Protein AF-A0A372M038-F1 (afdb_monomer_lite)

pLDDT: mean 80.47, std 18.18, range [28.12, 96.19]

Foldseek 3Di:
DPPQLPDAPPLSLLVLLLVVLVVLQDPDDDPLSVVLNVLSVLLNLLSVQLSVFPQKWKWWFFDDDDDDRQRDDSRDSVNSRSLVVQLVVQDPDPPPDDDDGDGDTDIDGSVVSLVSNLSSSLVSLQSSCPPPNHVAAEDEAAALLSHQQVCQQVSQQSVCSSPPPGRYHYHYHYDPVSHDAWDDDVVTTGADPPPRHDDDDPDFFCVCLVVQLVLLQVVQQVVCVVVPDHLVLAEDPLLSSLLCVLLRGNVNVSSVQLSVQLLVQQVVVVVVDPDPDRRHRYNVSSVVSSVVVVVVVVVVVDVVCPPPDPDD

Radius of gyration: 27.08 Å; chains: 1; bounding box: 67×42×75 Å

Secondary structure (DSSP, 8-state):
--TTTTPPTTHHHHHHHHHHHHHT---S-SHHHHHHHHHHHHHHHHHHHHHHS-SEEEEEE---SSS---EEBSB-HHHHHHHHHHHHHH-------------EEEEEEHHHHHHHHHHHHHHHHHHHHTGGG---EEEEE--GGGS-TTTHHHHHHHHHHHHTTTTEEEEE---GGG---EE-SSS-EE--TTTT--------BGGGHHHHHHHHHHHHHHHHHTTT--HHHHB-HHHHHHHHHHTTBS-HHHHHHHHHHHHHHHHHHHHHS---S---B-HHHHHHHHHHHHHHHHHHHHHHTTTS-S--

Organism: NCBI:txid2293568

Sequence (312 aa):
METHKSRSYPDVLIEIIIDILQAIQPGGWKRPQRILRREVKEILTVLTALRDAGAEVTQSTESDQTRSSDLKVQLKGSVANQYAKLSATAGGSRSKRSKTSQTSTQTRRKEDFLRDLAPAIAQALEKAARFEGRRSLLVVLDDFYFIAKDRQPLVLDHLHGITKRSNVWLKIGSVQSRTHSFADGDPPLGMQPPHDLQYLSLDVGLADFGTAKAFLEEVANGVLASVGFKISDVLTPAARERAVLIAGGAVARDYFDLLSAAADAGWESAQRGQNGDSFMIGAEDVQAAAGLRLQRKQRDLRSDAGRDAPAL

Structure (mmCIF, N/CA/C/O backbone):
data_AF-A0A372M038-F1
#
_entry.id   AF-A0A372M038-F1
#
loop_
_atom_site.group_PDB
_atom_site.id
_atom_site.type_symbol
_atom_site.label_atom_id
_atom_site.label_alt_id
_atom_site.label_comp_id
_atom_site.label_asym_id
_atom_site.label_entity_id
_atom_site.label_seq_id
_atom_site.pdbx_PDB_ins_code
_atom_site.Cartn_x
_atom_site.Cartn_y
_atom_site.Cartn_z
_atom_site.occupancy
_atom_site.B_iso_or_equiv
_atom_site.auth_seq_id
_atom_site.auth_comp_id
_atom_site.auth_asym_id
_atom_site.auth_atom_id
_atom_site.pdbx_PDB_model_num
ATOM 1 N N . MET A 1 1 ? 3.524 -13.395 -3.696 1.00 38.25 1 MET A N 1
ATOM 2 C CA . MET A 1 1 ? 2.294 -14.147 -3.376 1.00 38.25 1 MET A CA 1
ATOM 3 C C . MET A 1 1 ? 1.392 -13.149 -2.670 1.00 38.25 1 MET A C 1
ATOM 5 O O . MET A 1 1 ? 1.757 -12.725 -1.584 1.00 38.25 1 MET A O 1
ATOM 9 N N . GLU A 1 2 ? 0.366 -12.616 -3.339 1.00 52.00 2 GLU A N 1
ATOM 10 C CA . GLU A 1 2 ? -0.413 -11.485 -2.806 1.00 52.00 2 GLU A CA 1
ATOM 11 C C . GLU A 1 2 ? -1.240 -11.930 -1.594 1.00 52.00 2 GLU A C 1
ATOM 13 O O . GLU A 1 2 ? -2.167 -12.729 -1.719 1.00 52.00 2 GLU A O 1
ATOM 18 N N . THR A 1 3 ? -0.875 -11.425 -0.417 1.00 53.94 3 THR A N 1
ATOM 19 C CA . THR A 1 3 ? -1.298 -11.935 0.897 1.00 53.94 3 THR A CA 1
ATOM 20 C C . THR A 1 3 ? -2.814 -11.874 1.132 1.00 53.94 3 THR A C 1
ATOM 22 O O . THR A 1 3 ? -3.336 -12.663 1.909 1.00 53.94 3 THR A O 1
ATOM 25 N N . HIS A 1 4 ? -3.541 -11.004 0.420 1.00 58.19 4 HIS A N 1
ATOM 26 C CA . HIS A 1 4 ? -4.942 -10.678 0.726 1.00 58.19 4 HIS A CA 1
ATOM 27 C C . HIS A 1 4 ? -5.975 -11.119 -0.327 1.00 58.19 4 HIS A C 1
ATOM 29 O O . HIS A 1 4 ? -7.172 -10.909 -0.134 1.00 58.19 4 HIS A O 1
ATOM 35 N N . LYS A 1 5 ? -5.558 -11.741 -1.441 1.00 58.38 5 LYS A N 1
ATOM 36 C CA . LYS A 1 5 ? -6.442 -12.022 -2.595 1.00 58.38 5 LYS A CA 1
ATOM 37 C C . LYS A 1 5 ? -7.622 -12.962 -2.316 1.00 58.38 5 LYS A C 1
ATOM 39 O O . LYS A 1 5 ? -8.597 -12.931 -3.059 1.00 58.38 5 LYS A O 1
ATOM 44 N N . SER A 1 6 ? -7.543 -13.816 -1.297 1.00 62.84 6 SER A N 1
ATOM 45 C CA . SER A 1 6 ? -8.531 -14.880 -1.055 1.00 62.84 6 SER A CA 1
ATOM 46 C C . SER A 1 6 ? -9.481 -14.611 0.114 1.00 62.84 6 SER A C 1
ATOM 48 O O . SER A 1 6 ? -10.285 -15.479 0.451 1.00 62.84 6 SER A O 1
ATOM 50 N N . ARG A 1 7 ? -9.373 -13.458 0.784 1.00 75.94 7 ARG A N 1
ATOM 51 C CA . ARG A 1 7 ? -10.143 -13.165 2.000 1.00 75.94 7 ARG A CA 1
ATOM 52 C C . ARG A 1 7 ? -11.345 -12.283 1.691 1.00 75.94 7 ARG A C 1
ATOM 54 O O . ARG A 1 7 ? -11.221 -11.242 1.052 1.00 75.94 7 ARG A O 1
ATOM 61 N N . SER A 1 8 ? -12.510 -12.676 2.195 1.00 84.62 8 SER A N 1
ATOM 62 C CA . SER A 1 8 ? -13.703 -11.835 2.169 1.00 84.62 8 SER A CA 1
ATOM 63 C C . SER A 1 8 ? -13.637 -10.755 3.249 1.00 84.62 8 SER A C 1
ATOM 65 O O . SER A 1 8 ? -12.959 -10.891 4.268 1.00 84.62 8 SER A O 1
ATOM 67 N N . TYR A 1 9 ? -14.387 -9.675 3.052 1.00 85.75 9 TYR A N 1
ATOM 68 C CA . TYR A 1 9 ? -14.675 -8.732 4.129 1.00 85.75 9 TYR A CA 1
ATOM 69 C C . TYR A 1 9 ? -15.482 -9.431 5.247 1.00 85.75 9 TYR A C 1
ATOM 71 O O . TYR A 1 9 ? -16.351 -10.240 4.913 1.00 85.75 9 TYR A O 1
ATOM 79 N N . PRO A 1 10 ? -15.232 -9.144 6.542 1.00 90.44 10 PRO A N 1
ATOM 80 C CA . PRO A 1 10 ? -14.275 -8.170 7.087 1.00 90.44 10 PRO A CA 1
ATOM 81 C C . PRO A 1 10 ? -12.858 -8.712 7.341 1.00 90.44 10 PRO A C 1
ATOM 83 O O . PRO A 1 10 ? -11.994 -7.951 7.767 1.00 90.44 10 PRO A O 1
ATOM 86 N N . ASP A 1 11 ? -12.575 -9.985 7.061 1.00 90.88 11 ASP A N 1
ATOM 87 C CA . ASP A 1 11 ? -11.274 -10.600 7.371 1.00 90.88 11 ASP A CA 1
ATOM 88 C C . ASP A 1 11 ? -10.106 -9.943 6.625 1.00 90.88 11 ASP A C 1
ATOM 90 O O . ASP A 1 11 ? -9.033 -9.781 7.201 1.00 90.88 11 ASP A O 1
ATOM 94 N N . VAL A 1 12 ? -10.325 -9.480 5.389 1.00 91.88 12 VAL A N 1
ATOM 95 C CA . VAL A 1 12 ? -9.314 -8.711 4.640 1.00 91.88 12 VAL A CA 1
ATOM 96 C C . VAL A 1 12 ? -8.903 -7.422 5.364 1.00 91.88 12 VAL A C 1
ATOM 98 O O . VAL A 1 12 ? -7.724 -7.089 5.421 1.00 91.88 12 VAL A O 1
ATOM 101 N N . LEU A 1 13 ? -9.856 -6.720 5.987 1.00 94.50 13 LEU A N 1
ATOM 102 C CA . LEU A 1 13 ? -9.578 -5.520 6.779 1.00 94.50 13 LEU A CA 1
ATOM 103 C C . LEU A 1 13 ? -8.803 -5.881 8.051 1.00 94.50 13 LEU A C 1
ATOM 105 O O . LEU A 1 13 ? -7.870 -5.173 8.423 1.00 94.50 13 LEU A O 1
ATOM 109 N N . ILE A 1 14 ? -9.163 -6.992 8.701 1.00 94.19 14 ILE A N 1
ATOM 110 C CA . ILE A 1 14 ? -8.458 -7.476 9.893 1.00 94.19 14 ILE A CA 1
ATOM 111 C C . ILE A 1 14 ? -6.996 -7.786 9.561 1.00 94.19 14 ILE A C 1
ATOM 113 O O . ILE A 1 14 ? -6.112 -7.380 10.312 1.00 94.19 14 ILE A O 1
ATOM 117 N N . GLU A 1 15 ? -6.731 -8.464 8.443 1.00 93.44 15 GLU A N 1
ATOM 118 C CA . GLU A 1 15 ? -5.367 -8.758 7.994 1.00 93.44 15 GLU A CA 1
ATOM 119 C C . GLU A 1 15 ? -4.572 -7.487 7.686 1.00 93.44 15 GLU A C 1
ATOM 121 O O . GLU A 1 15 ? -3.469 -7.338 8.202 1.00 93.44 15 GLU A O 1
ATOM 126 N N . ILE A 1 16 ? -5.155 -6.528 6.958 1.00 94.81 16 ILE A N 1
ATOM 127 C CA . ILE A 1 16 ? -4.507 -5.235 6.687 1.00 94.81 16 ILE A CA 1
ATOM 128 C C . ILE A 1 16 ? -4.112 -4.535 7.997 1.00 94.81 16 ILE A C 1
ATOM 130 O O . ILE A 1 16 ? -2.989 -4.053 8.138 1.00 94.81 16 ILE A O 1
ATOM 134 N N . ILE A 1 17 ? -5.010 -4.491 8.988 1.00 96.06 17 ILE A N 1
ATOM 135 C CA . ILE A 1 17 ? -4.717 -3.865 10.286 1.00 96.06 17 ILE A CA 1
ATOM 136 C C . ILE A 1 17 ? -3.629 -4.645 11.034 1.00 96.06 17 ILE A C 1
ATOM 138 O O . ILE A 1 17 ? -2.752 -4.031 11.643 1.00 96.06 17 ILE A O 1
ATOM 142 N N . ILE A 1 18 ? -3.667 -5.981 11.002 1.00 95.44 18 ILE A N 1
ATOM 143 C CA . ILE A 1 18 ? -2.625 -6.828 11.595 1.00 95.44 18 ILE A CA 1
ATOM 144 C C . ILE A 1 18 ? -1.261 -6.493 10.985 1.00 95.44 18 ILE A C 1
ATOM 146 O O . ILE A 1 18 ? -0.315 -6.272 11.742 1.00 95.44 18 ILE A O 1
ATOM 150 N N . ASP A 1 19 ? -1.167 -6.392 9.662 1.00 95.12 19 ASP A N 1
ATOM 151 C CA . ASP A 1 19 ? 0.087 -6.128 8.955 1.00 95.12 19 ASP A CA 1
ATOM 152 C C . ASP A 1 19 ? 0.635 -4.733 9.281 1.00 95.12 19 ASP A C 1
ATOM 154 O O . ASP A 1 19 ? 1.816 -4.586 9.612 1.00 95.12 19 ASP A O 1
ATOM 158 N N . ILE A 1 20 ? -0.233 -3.714 9.321 1.00 95.19 20 ILE A N 1
ATOM 159 C CA . ILE A 1 20 ? 0.140 -2.362 9.768 1.00 95.19 20 ILE A CA 1
ATOM 160 C C . ILE A 1 20 ? 0.682 -2.406 11.205 1.00 95.19 20 ILE A C 1
ATOM 162 O O . ILE A 1 20 ? 1.743 -1.852 11.499 1.00 95.19 20 ILE A O 1
ATOM 166 N N . LEU A 1 21 ? -0.024 -3.078 12.119 1.00 95.12 21 LEU A N 1
ATOM 167 C CA . LEU A 1 21 ? 0.366 -3.173 13.526 1.00 95.12 21 LEU A CA 1
ATOM 168 C C . LEU A 1 21 ? 1.669 -3.962 13.729 1.00 95.12 21 LEU A C 1
ATOM 170 O O . LEU A 1 21 ? 2.444 -3.647 14.634 1.00 95.12 21 LEU A O 1
ATOM 174 N N . GLN A 1 22 ? 1.933 -4.977 12.908 1.00 94.38 22 GLN A N 1
ATOM 175 C CA . GLN A 1 22 ? 3.199 -5.706 12.922 1.00 94.38 22 GLN A CA 1
ATOM 176 C C . GLN A 1 22 ? 4.353 -4.827 12.427 1.00 94.38 22 GLN A C 1
ATOM 178 O O . GLN A 1 22 ? 5.399 -4.789 13.079 1.00 94.38 22 GLN A O 1
ATOM 183 N N . ALA A 1 23 ? 4.147 -4.063 11.350 1.00 91.75 23 ALA A N 1
ATOM 184 C CA . ALA A 1 23 ? 5.161 -3.182 10.770 1.00 91.75 23 ALA A CA 1
ATOM 185 C C . ALA A 1 23 ? 5.602 -2.045 11.713 1.00 91.75 23 ALA A C 1
ATOM 187 O O . ALA A 1 23 ? 6.747 -1.596 11.655 1.00 91.75 23 ALA A O 1
ATOM 188 N N . ILE A 1 24 ? 4.725 -1.589 12.614 1.00 90.25 24 ILE A N 1
ATOM 189 C CA . ILE A 1 24 ? 5.042 -0.520 13.579 1.00 90.25 24 ILE A CA 1
ATOM 190 C C . ILE A 1 24 ? 5.646 -1.023 14.900 1.00 90.25 24 ILE A C 1
ATOM 192 O O . ILE A 1 24 ? 5.915 -0.208 15.789 1.00 90.25 24 ILE A O 1
ATOM 196 N N . GLN A 1 25 ? 5.837 -2.336 15.088 1.00 85.00 25 GLN A N 1
ATOM 197 C CA . GLN A 1 25 ? 6.392 -2.843 16.344 1.00 85.00 25 GLN A CA 1
ATOM 198 C C . GLN A 1 25 ? 7.817 -2.313 16.570 1.00 85.00 25 GLN A C 1
ATOM 200 O O . GLN A 1 25 ? 8.701 -2.526 15.740 1.00 85.00 25 GLN A O 1
ATOM 205 N N . PRO A 1 26 ? 8.096 -1.660 17.714 1.00 82.06 26 PRO A N 1
ATOM 206 C CA . PRO A 1 26 ? 9.427 -1.136 17.972 1.00 82.06 26 PRO A CA 1
ATOM 207 C C . PRO A 1 26 ? 10.411 -2.272 18.291 1.00 82.06 26 PRO A C 1
ATOM 209 O O . PRO A 1 26 ? 10.130 -3.134 19.127 1.00 82.06 26 PRO A O 1
ATOM 212 N N . GLY A 1 27 ? 11.599 -2.237 17.679 1.00 76.25 27 GLY A N 1
ATOM 213 C CA . GLY A 1 27 ? 12.661 -3.227 17.913 1.00 76.25 27 GLY A CA 1
ATOM 214 C C . GLY A 1 27 ? 13.408 -3.077 19.250 1.00 76.25 27 GLY A C 1
ATOM 215 O O . GLY A 1 27 ? 14.053 -4.017 19.708 1.00 76.25 27 GLY A O 1
ATOM 216 N N . GLY A 1 28 ? 13.326 -1.913 19.904 1.00 77.44 28 GLY A N 1
ATOM 217 C CA . GLY A 1 28 ? 14.087 -1.628 21.124 1.00 77.44 28 GLY A CA 1
ATOM 218 C C . GLY A 1 28 ? 13.381 -1.974 22.448 1.00 77.44 28 GLY A C 1
ATOM 219 O O . GLY A 1 28 ? 12.220 -2.378 22.498 1.00 77.44 28 GLY A O 1
ATOM 220 N N . TRP A 1 29 ? 14.113 -1.794 23.554 1.00 76.81 29 TRP A N 1
ATOM 221 C CA . TRP A 1 29 ? 13.716 -2.207 24.910 1.00 76.81 29 TRP A CA 1
ATOM 222 C C . TRP A 1 29 ? 13.471 -1.049 25.894 1.00 76.81 29 TRP A C 1
ATOM 224 O O . TRP A 1 29 ? 13.195 -1.280 27.076 1.00 76.81 29 TRP A O 1
ATOM 234 N N . LYS A 1 30 ? 13.538 0.207 25.437 1.00 85.06 30 LYS A N 1
ATOM 235 C CA . LYS A 1 30 ? 13.254 1.382 26.275 1.00 85.06 30 LYS A CA 1
ATOM 236 C C . LYS A 1 30 ? 11.798 1.352 26.754 1.00 85.06 30 LYS A C 1
ATOM 238 O O . LYS A 1 30 ? 10.918 0.811 26.087 1.00 85.06 30 LYS A O 1
ATOM 243 N N . ARG A 1 31 ? 11.513 1.973 27.907 1.00 84.50 31 ARG A N 1
ATOM 244 C CA . ARG A 1 31 ? 10.154 2.031 28.489 1.00 84.50 31 ARG A CA 1
ATOM 245 C C . ARG A 1 31 ? 9.045 2.386 27.476 1.00 84.50 31 ARG A C 1
ATOM 247 O O . ARG A 1 31 ? 8.091 1.613 27.413 1.00 84.50 31 ARG A O 1
ATOM 254 N N . PRO A 1 32 ? 9.147 3.453 26.656 1.00 84.31 32 PRO A N 1
ATOM 255 C CA . PRO A 1 32 ? 8.097 3.770 25.683 1.00 84.31 32 PRO A CA 1
ATOM 256 C C . PRO A 1 32 ? 7.927 2.688 24.601 1.00 84.31 32 PRO A C 1
ATOM 258 O O . PRO A 1 32 ? 6.798 2.374 24.236 1.00 84.31 32 PRO A O 1
ATOM 261 N N . GLN A 1 33 ? 9.015 2.036 24.169 1.00 87.12 33 GLN A N 1
ATOM 262 C CA . GLN A 1 33 ? 8.974 0.915 23.213 1.00 87.12 33 GLN A CA 1
ATOM 263 C C . GLN A 1 33 ? 8.249 -0.287 23.806 1.00 87.12 33 GLN A C 1
ATOM 265 O O . GLN A 1 33 ? 7.404 -0.891 23.155 1.00 87.12 33 GLN A O 1
ATOM 270 N N . ARG A 1 34 ? 8.538 -0.617 25.070 1.00 88.56 34 ARG A N 1
ATOM 271 C CA . ARG A 1 34 ? 7.886 -1.729 25.772 1.00 88.56 34 ARG A CA 1
ATOM 272 C C . ARG A 1 34 ? 6.389 -1.500 25.952 1.00 88.56 34 ARG A C 1
ATOM 274 O O . ARG A 1 34 ? 5.630 -2.458 25.836 1.00 88.56 34 ARG A O 1
ATOM 281 N N . ILE A 1 35 ? 5.975 -0.263 26.235 1.00 89.19 35 ILE A N 1
ATOM 282 C CA . ILE A 1 35 ? 4.558 0.099 26.377 1.00 89.19 35 ILE A CA 1
ATOM 283 C C . ILE A 1 35 ? 3.843 -0.067 25.036 1.00 89.19 35 ILE A C 1
ATOM 285 O O . ILE A 1 35 ? 2.891 -0.839 24.965 1.00 89.19 35 ILE A O 1
ATOM 289 N N . LEU A 1 36 ? 4.352 0.562 23.970 1.00 90.56 36 LEU A N 1
ATOM 290 C CA . LEU A 1 36 ? 3.766 0.447 22.632 1.00 90.56 36 LEU A CA 1
ATOM 291 C C . LEU A 1 36 ? 3.723 -1.012 22.161 1.00 90.56 36 LEU A C 1
ATOM 293 O O . LEU A 1 36 ? 2.686 -1.493 21.722 1.00 90.56 36 LEU A O 1
ATOM 297 N N . ARG A 1 37 ? 4.821 -1.759 22.329 1.00 91.62 37 ARG A N 1
ATOM 298 C CA . ARG A 1 37 ? 4.890 -3.180 21.962 1.00 91.62 37 ARG A CA 1
ATOM 299 C C . ARG A 1 37 ? 3.862 -4.022 22.711 1.00 91.62 37 ARG A C 1
ATOM 301 O O . ARG A 1 37 ? 3.288 -4.937 22.128 1.00 91.62 37 ARG A O 1
ATOM 308 N N . ARG A 1 38 ? 3.630 -3.739 23.996 1.00 91.38 38 ARG A N 1
ATOM 309 C CA . ARG A 1 38 ? 2.604 -4.427 24.784 1.00 91.38 38 ARG A CA 1
ATOM 310 C C . ARG A 1 38 ? 1.205 -4.111 24.260 1.00 91.38 38 ARG A C 1
ATOM 312 O O . ARG A 1 38 ? 0.440 -5.044 24.061 1.00 91.38 38 ARG A O 1
ATOM 319 N N . GLU A 1 39 ? 0.889 -2.839 24.038 1.00 91.38 39 GLU A N 1
ATOM 320 C CA . GLU A 1 39 ? -0.419 -2.410 23.522 1.00 91.38 39 GLU A CA 1
ATOM 321 C C . GLU A 1 39 ? -0.704 -3.024 22.148 1.00 91.38 39 GLU A C 1
ATOM 323 O O . GLU A 1 39 ? -1.732 -3.670 21.962 1.00 91.38 39 GLU A O 1
ATOM 328 N N . VAL A 1 40 ? 0.256 -2.932 21.225 1.00 93.94 40 VAL A N 1
ATOM 329 C CA . VAL A 1 40 ? 0.169 -3.556 19.899 1.00 93.94 40 VAL A CA 1
ATOM 330 C C . VAL A 1 40 ? -0.032 -5.067 20.015 1.00 93.94 40 VAL A C 1
ATOM 332 O O . VAL A 1 40 ? -0.878 -5.626 19.325 1.00 93.94 40 VAL A O 1
ATOM 335 N N . LYS A 1 41 ? 0.686 -5.749 20.916 1.00 93.69 41 LYS A N 1
ATOM 336 C CA . LYS A 1 41 ? 0.525 -7.196 21.122 1.00 93.69 41 LYS A CA 1
ATOM 337 C C . LYS A 1 41 ? -0.852 -7.562 21.687 1.00 93.69 41 LYS A C 1
ATOM 339 O O . LYS A 1 41 ? -1.404 -8.586 21.288 1.00 93.69 41 LYS A O 1
ATOM 344 N N . GLU A 1 42 ? -1.401 -6.757 22.598 1.00 92.31 42 GLU A N 1
ATOM 345 C CA . GLU A 1 42 ? -2.763 -6.939 23.120 1.00 92.31 42 GLU A CA 1
ATOM 346 C C . GLU A 1 42 ? -3.789 -6.819 21.977 1.00 92.31 42 GLU A C 1
ATOM 348 O O . GLU A 1 42 ? -4.621 -7.711 21.816 1.00 92.31 42 GLU A O 1
ATOM 353 N N . ILE A 1 43 ? -3.665 -5.803 21.114 1.00 94.12 43 ILE A N 1
ATOM 354 C CA . ILE A 1 43 ? -4.550 -5.617 19.951 1.00 94.12 43 ILE A CA 1
ATOM 355 C C . ILE A 1 43 ? -4.400 -6.768 18.944 1.00 94.12 43 ILE A C 1
ATOM 357 O O . ILE A 1 43 ? -5.396 -7.360 18.534 1.00 94.12 43 ILE A O 1
ATOM 361 N N . LEU A 1 44 ? -3.168 -7.143 18.584 1.00 94.44 44 LEU A N 1
ATOM 362 C CA . LEU A 1 44 ? -2.896 -8.238 17.646 1.00 94.44 44 LEU A CA 1
ATOM 363 C C . LEU A 1 44 ? -3.470 -9.572 18.124 1.00 94.44 44 LEU A C 1
ATOM 365 O O . LEU A 1 44 ? -3.975 -10.344 17.312 1.00 94.44 44 LEU A O 1
ATOM 369 N N . THR A 1 45 ? -3.416 -9.842 19.430 1.00 92.38 45 THR A N 1
ATOM 370 C CA . THR A 1 45 ? -3.986 -11.067 20.010 1.00 92.38 45 THR A CA 1
ATOM 371 C C . THR A 1 45 ? -5.495 -11.127 19.774 1.00 92.38 45 THR A C 1
ATOM 373 O O . THR A 1 45 ? -6.015 -12.166 19.370 1.00 92.38 45 THR A O 1
ATOM 376 N N . VAL A 1 46 ? -6.187 -10.002 19.969 1.00 90.69 46 VAL A N 1
ATOM 377 C CA . VAL A 1 46 ? -7.631 -9.893 19.734 1.00 90.69 46 VAL A CA 1
ATOM 378 C C . VAL A 1 46 ? -7.966 -9.984 18.246 1.00 90.69 46 VAL A C 1
ATOM 380 O O . VAL A 1 46 ? -8.834 -10.769 17.879 1.00 90.69 46 VAL A O 1
ATOM 383 N N . LEU A 1 47 ? -7.262 -9.247 17.383 1.00 92.25 47 LEU A N 1
ATOM 384 C CA . LEU A 1 47 ? -7.509 -9.257 15.937 1.00 92.25 47 LEU A CA 1
ATOM 385 C C . LEU A 1 47 ? -7.252 -10.630 15.309 1.00 92.25 47 LEU A C 1
ATOM 387 O O . LEU A 1 47 ? -8.045 -11.083 14.492 1.00 92.25 47 LEU A O 1
ATOM 391 N N . THR A 1 48 ? -6.190 -11.325 15.723 1.00 91.00 48 THR A N 1
ATOM 392 C CA . THR A 1 48 ? -5.889 -12.684 15.237 1.00 91.00 48 THR A CA 1
ATOM 393 C C . THR A 1 48 ? -7.010 -13.648 15.612 1.00 91.00 48 THR A C 1
ATOM 395 O O . THR A 1 48 ? -7.484 -14.412 14.779 1.00 91.00 48 THR A O 1
ATOM 398 N N . ALA A 1 49 ? -7.491 -13.572 16.853 1.00 88.19 49 ALA A N 1
ATOM 399 C CA . ALA A 1 49 ? -8.594 -14.406 17.298 1.00 88.19 49 ALA A CA 1
ATOM 400 C C . ALA A 1 49 ? -9.924 -14.045 16.609 1.00 88.19 49 ALA A C 1
ATOM 402 O O . ALA A 1 49 ? -10.716 -14.938 16.332 1.00 88.19 49 ALA A O 1
ATOM 403 N N . LEU A 1 50 ? -10.159 -12.763 16.303 1.00 87.94 50 LEU A N 1
ATOM 404 C CA . LEU A 1 50 ? -11.331 -12.309 15.548 1.00 87.94 50 LEU A CA 1
ATOM 405 C C . LEU A 1 50 ? -11.290 -12.785 14.089 1.00 87.94 50 LEU A C 1
ATOM 407 O O . LEU A 1 50 ? -12.312 -13.207 13.555 1.00 87.94 50 LEU A O 1
ATOM 411 N N . ARG A 1 51 ? -10.113 -12.753 13.453 1.00 87.50 51 ARG A N 1
ATOM 412 C CA . ARG A 1 51 ? -9.890 -13.301 12.108 1.00 87.50 51 ARG A CA 1
ATOM 413 C C . ARG A 1 51 ? -10.210 -14.794 12.069 1.00 87.50 51 ARG A C 1
ATOM 415 O O . ARG A 1 51 ? -10.925 -15.233 11.178 1.00 87.50 51 ARG A O 1
ATOM 422 N N . ASP A 1 52 ? -9.710 -15.547 13.048 1.00 85.25 52 ASP A N 1
ATOM 423 C CA . ASP A 1 52 ? -9.849 -17.008 13.102 1.00 85.25 52 ASP A CA 1
ATOM 424 C C . ASP A 1 52 ? -11.238 -17.467 13.599 1.00 85.25 52 ASP A C 1
ATOM 426 O O . ASP A 1 52 ? -11.572 -18.648 13.503 1.00 85.25 52 ASP A O 1
ATOM 430 N N . ALA A 1 53 ? -12.058 -16.551 14.126 1.00 81.50 53 ALA A N 1
ATOM 431 C CA . ALA A 1 53 ? -13.443 -16.821 14.500 1.00 81.50 53 ALA A CA 1
ATOM 432 C C . ALA A 1 53 ? -14.358 -16.946 13.266 1.00 81.50 53 ALA A C 1
ATOM 434 O O . ALA A 1 53 ? -14.050 -16.443 12.182 1.00 81.50 53 ALA A O 1
ATOM 435 N N . GLY A 1 54 ? -15.516 -17.594 13.433 1.00 71.94 54 GLY A N 1
ATOM 436 C CA . GLY A 1 54 ? -16.535 -17.681 12.382 1.00 71.94 54 GLY A CA 1
ATOM 437 C C . GLY A 1 54 ? -17.139 -16.314 12.027 1.00 71.94 54 GLY A C 1
ATOM 438 O O . GLY A 1 54 ? -16.874 -15.315 12.691 1.00 71.94 54 GLY A O 1
ATOM 439 N N . ALA A 1 55 ? -17.967 -16.259 10.977 1.00 62.84 55 ALA A N 1
ATOM 440 C CA . ALA A 1 55 ? -18.589 -15.014 10.496 1.00 62.84 55 ALA A CA 1
ATOM 441 C C . ALA A 1 55 ? -19.417 -14.281 11.572 1.00 62.84 55 ALA A C 1
ATOM 443 O O . ALA A 1 55 ? -19.494 -13.053 11.576 1.00 62.84 55 ALA A O 1
ATOM 444 N N . GLU A 1 56 ? -19.989 -15.036 12.509 1.00 63.81 56 GLU A N 1
ATOM 445 C CA . GLU A 1 56 ? -20.718 -14.518 13.658 1.00 63.81 56 GLU A CA 1
ATOM 446 C C . GLU A 1 56 ? -20.006 -14.901 14.953 1.00 63.81 56 GLU A C 1
ATOM 448 O O . GLU A 1 56 ? -19.684 -16.071 15.189 1.00 63.81 56 GLU A O 1
ATOM 453 N N . VAL A 1 57 ? -19.788 -13.901 15.809 1.00 61.91 57 VAL A N 1
ATOM 454 C CA . VAL A 1 57 ? -19.144 -14.069 17.109 1.00 61.91 57 VAL A CA 1
ATOM 455 C C . VAL A 1 57 ? -20.196 -13.798 18.168 1.00 61.91 57 VAL A C 1
ATOM 457 O O . VAL A 1 57 ? -20.639 -12.666 18.371 1.00 61.91 57 VAL A O 1
ATOM 460 N N . THR A 1 58 ? -20.646 -14.844 18.849 1.00 58.81 58 THR A N 1
ATOM 461 C CA . THR A 1 58 ? -21.545 -14.651 19.984 1.00 58.81 58 THR A CA 1
ATOM 462 C C . THR A 1 58 ? -20.779 -14.017 21.142 1.00 58.81 58 THR A C 1
ATOM 464 O O . THR A 1 58 ? -19.586 -14.250 21.321 1.00 58.81 58 THR A O 1
ATOM 467 N N . GLN A 1 59 ? -21.472 -13.217 21.940 1.00 56.31 59 GLN A N 1
ATOM 468 C CA . GLN A 1 59 ? -20.991 -12.617 23.172 1.00 56.31 59 GLN A CA 1
ATOM 469 C C . GLN A 1 59 ? -22.049 -12.886 24.247 1.00 56.31 59 GLN A C 1
ATOM 471 O O . GLN A 1 59 ? -23.155 -12.350 24.184 1.00 56.31 59 GLN A O 1
ATOM 476 N N . SER A 1 60 ? -21.731 -13.715 25.239 1.00 49.81 60 SER A N 1
ATOM 477 C CA . SER A 1 60 ? -22.524 -13.807 26.468 1.00 49.81 60 SER A CA 1
ATOM 478 C C . SER A 1 60 ? -21.965 -12.819 27.488 1.00 49.81 60 SER A C 1
ATOM 480 O O . SER A 1 60 ? -20.755 -12.759 27.719 1.00 49.81 60 SER A O 1
ATOM 482 N N . THR A 1 61 ? -22.839 -11.977 28.041 1.00 50.81 61 THR A N 1
ATOM 483 C CA . THR A 1 61 ? -22.487 -11.080 29.146 1.00 50.81 61 THR A CA 1
ATOM 484 C C . THR A 1 61 ? -23.169 -11.592 30.404 1.00 50.81 61 THR A C 1
ATOM 486 O O . THR A 1 61 ? -24.376 -11.430 30.564 1.00 50.81 61 THR A O 1
ATOM 489 N N . GLU A 1 62 ? -22.391 -12.199 31.294 1.00 40.09 62 GLU A N 1
ATOM 490 C CA . GLU A 1 62 ? -22.820 -12.555 32.645 1.00 40.09 62 GLU A CA 1
ATOM 491 C C . GLU A 1 62 ? -22.148 -11.580 33.624 1.00 40.09 62 GLU A C 1
ATOM 493 O O . GLU A 1 62 ? -20.939 -11.344 33.566 1.00 40.09 62 GLU A O 1
ATOM 498 N N . SER A 1 63 ? -22.942 -10.905 34.457 1.00 36.84 63 SER A N 1
ATOM 499 C CA . SER A 1 63 ? -22.455 -9.865 35.370 1.00 36.84 63 SER A CA 1
ATOM 500 C C . SER A 1 63 ? -22.711 -10.277 36.812 1.00 36.84 63 SER A C 1
ATOM 502 O O . SER A 1 63 ? -23.657 -9.779 37.425 1.00 36.84 63 SER A O 1
ATOM 504 N N . ASP A 1 64 ? -21.832 -11.105 37.375 1.00 32.28 64 ASP A N 1
ATOM 505 C CA . ASP A 1 64 ? -21.879 -11.435 38.798 1.00 32.28 64 ASP A CA 1
ATOM 506 C C . ASP A 1 64 ? -21.026 -10.508 39.670 1.00 32.28 64 ASP A C 1
ATOM 508 O O . ASP A 1 64 ? -19.968 -9.994 39.288 1.00 32.28 64 ASP A O 1
ATOM 512 N N . GLN A 1 65 ? -21.548 -10.245 40.872 1.00 36.47 65 GLN A N 1
ATOM 513 C CA . GLN A 1 65 ? -21.016 -9.315 41.867 1.00 36.47 65 GLN A CA 1
ATOM 514 C C . GLN A 1 65 ? -19.757 -9.855 42.559 1.00 36.47 65 GLN A C 1
ATOM 516 O O . GLN A 1 65 ? -19.688 -9.902 43.778 1.00 36.47 65 GLN A O 1
ATOM 521 N N . THR A 1 66 ? -18.735 -10.280 41.825 1.00 32.97 66 THR A N 1
ATOM 522 C CA . THR A 1 66 ? -17.379 -10.479 42.360 1.00 32.97 66 THR A CA 1
ATOM 523 C C . THR A 1 66 ? -16.434 -10.720 41.189 1.00 32.97 66 THR A C 1
ATOM 525 O O . THR A 1 66 ? -16.538 -11.722 40.508 1.00 32.97 66 THR A O 1
ATOM 528 N N . ARG A 1 67 ? -15.540 -9.757 40.922 1.00 38.94 67 ARG A N 1
ATOM 529 C CA . ARG A 1 67 ? -14.336 -9.875 40.069 1.00 38.94 67 ARG A CA 1
ATOM 530 C C . ARG A 1 67 ? -14.294 -11.049 39.056 1.00 38.94 67 ARG A C 1
ATOM 532 O O . ARG A 1 67 ? -13.548 -11.990 39.272 1.00 38.94 67 ARG A O 1
ATOM 539 N N . SER A 1 68 ? -14.948 -10.894 37.907 1.00 30.06 68 SER A N 1
ATOM 540 C CA . SER A 1 68 ? -14.419 -11.212 36.562 1.00 30.06 68 SER A CA 1
ATOM 541 C C . SER A 1 68 ? -15.555 -11.095 35.551 1.00 30.06 68 SER A C 1
ATOM 543 O O . SER A 1 68 ? -16.536 -11.823 35.633 1.00 30.06 68 SER A O 1
ATOM 545 N N . SER A 1 69 ? -15.449 -10.172 34.597 1.00 34.31 69 SER A N 1
ATOM 546 C CA . SER A 1 69 ? -16.331 -10.168 33.431 1.00 34.31 69 SER A CA 1
ATOM 547 C C . SER A 1 69 ? -15.917 -11.318 32.515 1.00 34.31 69 SER A C 1
ATOM 549 O O . SER A 1 69 ? -15.071 -11.128 31.642 1.00 34.31 69 SER A O 1
ATOM 551 N N . ASP A 1 70 ? -16.470 -12.508 32.732 1.00 34.72 70 ASP A N 1
ATOM 552 C CA . ASP A 1 70 ? -16.268 -13.641 31.833 1.00 34.72 70 ASP A CA 1
ATOM 553 C C . ASP A 1 70 ? -17.102 -13.427 30.568 1.00 34.72 70 ASP A C 1
ATOM 555 O O . ASP A 1 70 ? -18.246 -13.848 30.428 1.00 34.72 70 ASP A O 1
ATOM 559 N N . LEU A 1 71 ? -16.485 -12.714 29.629 1.00 40.22 71 LEU A N 1
ATOM 560 C CA . LEU A 1 71 ? -16.966 -12.487 28.275 1.00 40.22 71 LEU A CA 1
ATOM 561 C C . LEU A 1 71 ? -16.762 -13.787 27.477 1.00 40.22 71 LEU A C 1
ATOM 563 O O . LEU A 1 71 ? -15.841 -13.913 26.680 1.00 40.22 71 LEU A O 1
ATOM 567 N N . LYS A 1 72 ? -17.556 -14.826 27.736 1.00 41.22 72 LYS A N 1
ATOM 568 C CA . LYS A 1 72 ? -17.528 -16.038 26.907 1.00 41.22 72 LYS A CA 1
ATOM 569 C C . LYS A 1 72 ? -18.364 -15.786 25.661 1.00 41.22 72 LYS A C 1
ATOM 571 O O . LYS A 1 72 ? -19.526 -15.438 25.773 1.00 41.22 72 LYS A O 1
ATOM 576 N N . VAL A 1 73 ? -17.783 -15.927 24.478 1.00 41.84 73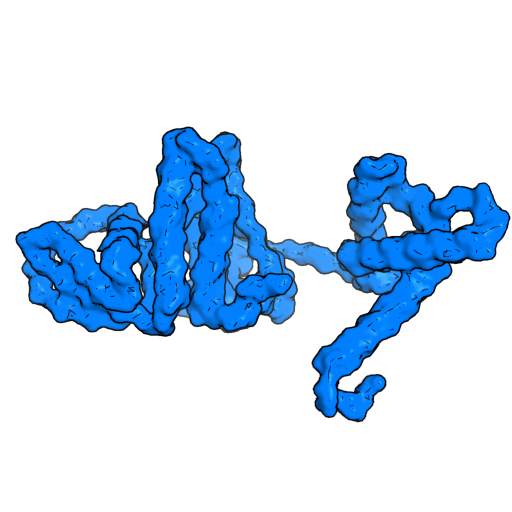 VAL A N 1
ATOM 577 C CA . VAL A 1 73 ? -18.195 -16.883 23.433 1.00 41.84 73 VAL A CA 1
ATOM 578 C C . VAL A 1 73 ? -17.236 -16.717 22.229 1.00 41.84 73 VAL A C 1
ATOM 580 O O . VAL A 1 73 ? -16.763 -15.623 21.934 1.00 41.84 73 VAL A O 1
ATOM 583 N N . GLN A 1 74 ? -16.870 -17.863 21.631 1.00 50.59 74 GLN A N 1
ATOM 584 C CA . GLN A 1 74 ? -15.873 -18.154 20.577 1.00 50.59 74 GLN A CA 1
ATOM 585 C C . GLN A 1 74 ? -14.427 -17.675 20.804 1.00 50.59 74 GLN A C 1
ATOM 587 O O . GLN A 1 74 ? -13.488 -18.393 20.465 1.00 50.59 74 GLN A O 1
ATOM 592 N N . LEU A 1 75 ? -14.211 -16.527 21.439 1.00 57.84 75 LEU A N 1
ATOM 593 C CA . LEU A 1 75 ? -12.894 -16.058 21.851 1.00 57.84 75 LEU A CA 1
ATOM 594 C C . LEU A 1 75 ? -12.507 -16.730 23.180 1.00 57.84 75 LEU A C 1
ATOM 596 O O . LEU A 1 75 ? -13.276 -16.728 24.142 1.00 57.84 75 LEU A O 1
ATOM 600 N N . LYS A 1 76 ? -11.304 -17.321 23.252 1.00 65.12 76 LYS A N 1
ATOM 601 C CA . LYS A 1 76 ? -10.761 -17.901 24.499 1.00 65.12 76 LYS A CA 1
ATOM 602 C C . LYS A 1 76 ? -10.810 -16.850 25.620 1.00 65.12 76 LYS A C 1
ATOM 604 O O . LYS A 1 76 ? -10.518 -15.685 25.368 1.00 65.12 76 LYS A O 1
ATOM 609 N N . GLY A 1 77 ? -11.111 -17.249 26.861 1.00 69.12 77 GLY A N 1
ATOM 610 C CA . GLY A 1 77 ? -11.386 -16.312 27.970 1.00 69.12 77 GLY A CA 1
ATOM 611 C C . GLY A 1 77 ? -10.312 -15.238 28.226 1.00 69.12 77 GLY A C 1
ATOM 612 O O . GLY A 1 77 ? -10.629 -14.127 28.644 1.00 69.12 77 GLY A O 1
ATOM 613 N N . SER A 1 78 ? -9.040 -15.505 27.909 1.00 74.75 78 SER A N 1
ATOM 614 C CA . SER A 1 78 ? -7.973 -14.493 27.967 1.00 74.75 78 SER A CA 1
ATOM 615 C C . SER A 1 78 ? -8.110 -13.399 26.900 1.00 74.75 78 SER A C 1
ATOM 617 O O . SER A 1 78 ? -7.897 -12.225 27.198 1.00 74.75 78 SER A O 1
ATOM 619 N N . VAL A 1 79 ? -8.493 -13.767 25.677 1.00 78.81 79 VAL A N 1
ATOM 620 C CA . VAL A 1 79 ? -8.703 -12.850 24.548 1.00 78.81 79 VAL A CA 1
ATOM 621 C C . VAL A 1 79 ? -9.915 -11.964 24.799 1.00 78.81 79 VAL A C 1
ATOM 623 O O . VAL A 1 79 ? -9.876 -10.761 24.561 1.00 78.81 79 VAL A O 1
ATOM 626 N N . ALA A 1 80 ? -10.978 -12.544 25.342 1.00 77.69 80 ALA A N 1
ATOM 627 C CA . ALA A 1 80 ? -12.198 -11.817 25.631 1.00 77.69 80 ALA A CA 1
ATOM 628 C C . ALA A 1 80 ? -12.005 -10.749 26.728 1.00 77.69 80 ALA A C 1
ATOM 630 O O . ALA A 1 80 ? -12.462 -9.614 26.590 1.00 77.69 80 ALA A O 1
ATOM 631 N N . ASN A 1 81 ? -11.222 -11.071 27.765 1.00 77.38 81 ASN A N 1
ATOM 632 C CA . ASN A 1 81 ? -10.787 -10.101 28.774 1.00 77.38 81 ASN A CA 1
ATOM 633 C C . ASN A 1 81 ? -9.923 -8.974 28.179 1.00 77.38 81 ASN A C 1
ATOM 635 O O . ASN A 1 81 ? -10.067 -7.811 28.561 1.00 77.38 81 ASN A O 1
ATOM 639 N N . GLN A 1 82 ? -9.032 -9.294 27.233 1.00 80.56 82 GLN A N 1
ATOM 640 C CA . GLN A 1 82 ? -8.234 -8.284 26.530 1.00 80.56 82 GLN A CA 1
ATOM 641 C C . GLN A 1 82 ? -9.105 -7.366 25.670 1.00 80.56 82 GLN A C 1
ATOM 643 O O . GLN A 1 82 ? -8.943 -6.150 25.740 1.00 80.56 82 GLN A O 1
ATOM 648 N N . TYR A 1 83 ? -10.059 -7.924 24.923 1.00 82.81 83 TYR A N 1
ATOM 649 C CA . TYR A 1 83 ? -11.021 -7.146 24.147 1.00 82.81 83 TYR A CA 1
ATOM 650 C C . TYR A 1 83 ? -11.803 -6.172 25.034 1.00 82.81 83 TYR A C 1
ATOM 652 O O . TYR A 1 83 ? -11.820 -4.977 24.753 1.00 82.81 83 TYR A O 1
ATOM 660 N N . ALA A 1 84 ? -12.384 -6.658 26.137 1.00 81.81 84 ALA A N 1
ATOM 661 C CA . ALA A 1 84 ? -13.145 -5.830 27.073 1.00 81.81 84 ALA A CA 1
ATOM 662 C C . ALA A 1 84 ? -12.304 -4.683 27.655 1.00 81.81 84 ALA A C 1
ATOM 664 O O . ALA A 1 84 ? -12.785 -3.562 27.804 1.00 81.81 84 ALA A O 1
ATOM 665 N N . LYS A 1 85 ? -11.028 -4.944 27.960 1.00 83.31 85 LYS A N 1
ATOM 666 C CA . LYS A 1 85 ? -10.092 -3.915 28.423 1.00 83.31 85 LYS A CA 1
ATOM 667 C C . LYS A 1 85 ? -9.854 -2.850 27.348 1.00 83.31 85 LYS A C 1
ATOM 669 O O . LYS A 1 85 ? -9.932 -1.667 27.666 1.00 83.31 85 LYS A O 1
ATOM 674 N N . LEU A 1 86 ? -9.566 -3.264 26.111 1.00 83.62 86 LEU A N 1
ATOM 675 C CA . LEU A 1 86 ? -9.264 -2.362 24.994 1.00 83.62 86 LEU A CA 1
ATOM 676 C C . LEU A 1 86 ? -10.474 -1.493 24.615 1.00 83.62 86 LEU A C 1
ATOM 678 O O . LEU A 1 86 ? -10.328 -0.278 24.466 1.00 83.62 86 LEU A O 1
ATOM 682 N N . SER A 1 87 ? -11.668 -2.087 24.537 1.00 80.19 87 SER A N 1
ATOM 683 C CA . SER A 1 87 ? -12.909 -1.368 24.220 1.00 80.19 87 SER A CA 1
ATOM 684 C C . SER A 1 87 ? -13.358 -0.435 25.353 1.00 80.19 87 SER A C 1
ATOM 686 O O . SER A 1 87 ? -13.838 0.668 25.094 1.00 80.19 87 SER A O 1
ATOM 688 N N . ALA A 1 88 ? -13.124 -0.798 26.621 1.00 74.25 88 ALA A N 1
ATOM 689 C CA . ALA A 1 88 ? -13.437 0.064 27.764 1.00 74.25 88 ALA A CA 1
ATOM 690 C C . ALA A 1 88 ? -12.501 1.278 27.894 1.00 74.25 88 ALA A C 1
ATOM 692 O O . ALA A 1 88 ? -12.938 2.344 28.322 1.00 74.25 88 ALA A O 1
ATOM 693 N N . THR A 1 89 ? -11.220 1.153 27.527 1.00 60.59 89 THR A N 1
ATOM 694 C CA . THR A 1 89 ? -10.276 2.289 27.550 1.00 60.59 89 THR A CA 1
ATOM 695 C C . THR A 1 89 ? -10.552 3.339 26.472 1.00 60.59 89 THR A C 1
ATOM 697 O O . THR A 1 89 ? -10.101 4.475 26.602 1.00 60.59 89 THR A O 1
ATOM 700 N N . ALA A 1 90 ? -11.301 2.972 25.432 1.00 51.00 90 ALA A N 1
ATOM 701 C CA . ALA A 1 90 ? -11.631 3.811 24.286 1.00 51.00 90 ALA A CA 1
ATOM 702 C C . ALA A 1 90 ? -12.877 4.692 24.504 1.00 51.00 90 ALA A C 1
ATOM 704 O O . ALA A 1 90 ? -12.926 5.834 24.046 1.00 51.00 90 ALA A O 1
ATOM 705 N N . GLY A 1 91 ? -13.880 4.188 25.226 1.00 45.25 91 GLY A N 1
ATOM 706 C CA . GLY A 1 91 ? -15.091 4.932 25.558 1.00 45.25 91 GLY A CA 1
ATOM 707 C C . GLY A 1 91 ? -14.957 5.628 26.907 1.00 45.25 91 GLY A C 1
ATOM 708 O O . GLY A 1 91 ? -15.268 5.032 27.931 1.00 45.25 91 GLY A O 1
ATOM 709 N N . GLY A 1 92 ? -14.577 6.910 26.935 1.00 38.91 92 GLY A N 1
ATOM 710 C CA . GLY A 1 92 ? -14.523 7.757 28.146 1.00 38.91 92 GLY A CA 1
ATOM 711 C C . GLY A 1 92 ? -15.849 7.927 28.918 1.00 38.91 92 GLY A C 1
ATOM 712 O O . GLY A 1 92 ? -15.960 8.769 29.807 1.00 38.91 92 GLY A O 1
ATOM 713 N N . SER A 1 93 ? -16.866 7.123 28.615 1.00 36.31 93 SER A N 1
ATOM 714 C CA . SER A 1 93 ? -18.080 6.983 29.398 1.00 36.31 93 SER A CA 1
ATOM 715 C C . SER A 1 93 ? -17.768 6.231 30.700 1.00 36.31 93 SER A C 1
ATOM 717 O O . SER A 1 93 ? -17.845 5.003 30.787 1.00 36.31 93 SER A O 1
ATOM 719 N N . ARG A 1 94 ? -17.527 6.998 31.772 1.00 37.84 94 ARG A N 1
ATOM 720 C CA . ARG A 1 94 ? -17.972 6.619 33.124 1.00 37.84 94 ARG A CA 1
ATOM 721 C C . ARG A 1 94 ? -19.502 6.509 33.103 1.00 37.84 94 ARG A C 1
ATOM 723 O O . ARG A 1 94 ? -20.211 7.376 33.605 1.00 37.84 94 ARG A O 1
ATOM 730 N N . SER A 1 95 ? -20.020 5.443 32.507 1.00 35.81 95 SER A N 1
ATOM 731 C CA . SER A 1 95 ? -21.413 5.057 32.676 1.00 35.81 95 SER A CA 1
ATOM 732 C C . SER A 1 95 ? -21.589 4.704 34.152 1.00 35.81 95 SER A C 1
ATOM 734 O O . SER A 1 95 ? -20.994 3.747 34.657 1.00 35.81 95 SER A O 1
ATOM 736 N N . LYS A 1 96 ? -22.350 5.530 34.882 1.00 33.19 96 LYS A N 1
ATOM 737 C CA . LYS A 1 96 ? -22.898 5.163 36.191 1.00 33.19 96 LYS A CA 1
ATOM 738 C C . LYS A 1 96 ? -23.739 3.909 35.960 1.00 33.19 96 LYS A C 1
ATOM 740 O O . LYS A 1 96 ? -24.842 3.979 35.431 1.00 33.19 96 LYS A O 1
ATOM 745 N N . ARG A 1 97 ? -23.180 2.760 36.331 1.00 34.75 97 ARG A N 1
ATOM 746 C CA . ARG A 1 97 ? -23.806 1.445 36.202 1.00 34.75 97 ARG A CA 1
ATOM 747 C C . ARG A 1 97 ? -25.064 1.405 37.079 1.00 34.75 97 ARG A C 1
ATOM 749 O O . ARG A 1 97 ? -24.966 1.212 38.289 1.00 34.75 97 ARG A O 1
ATOM 756 N N . SER A 1 98 ? -26.236 1.607 36.479 1.00 28.12 98 SER A N 1
ATOM 757 C CA . SER A 1 98 ? -27.498 1.152 37.064 1.00 28.12 98 SER A CA 1
ATOM 758 C C . SER A 1 98 ? -27.498 -0.375 37.014 1.00 28.12 98 SER A C 1
ATOM 760 O O . SER A 1 98 ? -27.265 -0.969 35.960 1.00 28.12 98 SER A O 1
ATOM 762 N N . LYS A 1 99 ? -27.660 -1.014 38.176 1.00 31.89 99 LYS A N 1
ATOM 763 C CA . LYS A 1 99 ? -27.739 -2.471 38.305 1.00 31.89 99 LYS A CA 1
ATOM 764 C C . LYS A 1 99 ? -29.082 -2.936 37.743 1.00 31.89 99 LYS A C 1
ATOM 766 O O . LYS A 1 99 ? -30.110 -2.807 38.397 1.00 31.89 99 LYS A O 1
ATOM 771 N N . THR A 1 100 ? -29.071 -3.527 36.558 1.00 30.77 100 THR A N 1
ATOM 772 C CA . THR A 1 100 ? -30.135 -4.430 36.111 1.00 30.77 100 THR A CA 1
ATOM 773 C C . THR A 1 100 ? -29.456 -5.666 35.541 1.00 30.77 100 THR A C 1
ATOM 775 O O . THR A 1 100 ? -28.671 -5.575 34.601 1.00 30.77 100 THR A O 1
ATOM 778 N N . SER A 1 101 ? -29.679 -6.797 36.208 1.00 33.78 101 SER A N 1
ATOM 779 C CA . SER A 1 101 ? -29.153 -8.102 35.822 1.00 33.78 101 SER A CA 1
ATOM 780 C C . SER A 1 101 ? -30.045 -8.674 34.724 1.00 33.78 101 SER A C 1
ATOM 782 O O . SER A 1 101 ? -31.211 -8.972 34.975 1.00 33.78 101 SER A O 1
ATOM 784 N N . GLN A 1 102 ? -29.511 -8.784 33.511 1.00 37.47 102 GLN A N 1
ATOM 785 C CA . GLN A 1 102 ? -30.069 -9.610 32.446 1.00 37.47 102 GLN A CA 1
ATOM 786 C C . GLN A 1 102 ? -28.911 -10.324 31.751 1.00 37.47 102 GLN A C 1
ATOM 788 O O . GLN A 1 102 ? -28.063 -9.686 31.128 1.00 37.47 102 GLN A O 1
ATOM 793 N N . THR A 1 103 ? -28.879 -11.651 31.866 1.00 37.22 103 THR A N 1
ATOM 794 C CA . THR A 1 103 ? -28.000 -12.512 31.074 1.00 37.22 103 THR A CA 1
ATOM 795 C C . THR A 1 103 ? -28.510 -12.491 29.639 1.00 37.22 103 THR A C 1
ATOM 797 O O . THR A 1 103 ? -29.533 -13.095 29.322 1.00 37.2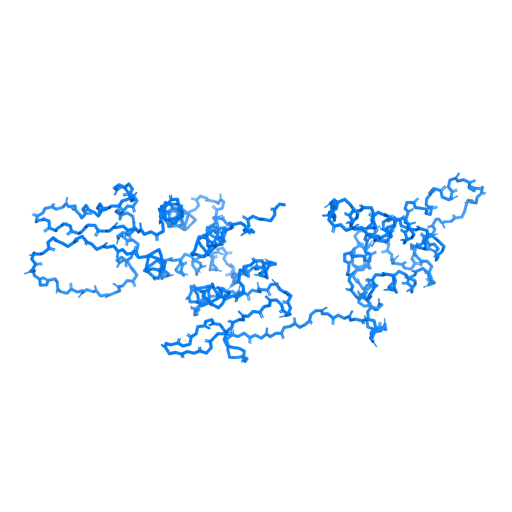2 103 THR A O 1
ATOM 800 N N . SER A 1 104 ? -27.830 -11.746 28.770 1.00 45.50 104 SER A N 1
ATOM 801 C CA . SER A 1 104 ? -28.152 -11.680 27.345 1.00 45.50 104 SER A CA 1
ATOM 802 C C . SER A 1 104 ? -26.994 -12.277 26.555 1.00 45.50 104 SER A C 1
ATOM 804 O O . SER A 1 104 ? -25.848 -11.830 26.660 1.00 45.50 104 SER A O 1
ATOM 806 N N . THR A 1 105 ? -27.297 -13.321 25.787 1.00 50.81 105 THR A N 1
ATOM 807 C CA . THR A 1 105 ? -26.400 -13.857 24.764 1.00 50.81 105 THR A CA 1
ATOM 808 C C . THR A 1 105 ? -26.709 -13.104 23.479 1.00 50.81 105 THR A C 1
ATOM 810 O O . THR A 1 105 ? -27.785 -13.282 22.913 1.00 50.81 105 THR A O 1
ATOM 813 N N . GLN A 1 106 ? -25.805 -12.226 23.050 1.00 58.25 106 GLN A N 1
ATOM 814 C CA . GLN A 1 106 ? -25.967 -11.457 21.818 1.00 58.25 106 GLN A CA 1
ATOM 815 C C . GLN A 1 106 ? -24.980 -11.952 20.770 1.00 58.25 106 GLN A C 1
ATOM 817 O O . GLN A 1 106 ? -23.774 -11.983 21.000 1.00 58.25 106 GLN A O 1
ATOM 822 N N . THR A 1 107 ? -25.486 -12.331 19.602 1.00 64.81 107 THR A N 1
ATOM 823 C CA . THR A 1 107 ? -24.653 -12.552 18.419 1.00 64.81 107 THR A CA 1
ATOM 824 C C . THR A 1 107 ? -24.236 -11.201 17.854 1.00 64.81 107 THR A C 1
ATOM 826 O O . THR A 1 107 ? -25.096 -10.390 17.516 1.00 64.81 107 THR A O 1
ATOM 829 N N . ARG A 1 108 ? -22.928 -10.939 17.772 1.00 76.06 108 ARG A N 1
ATOM 830 C CA . ARG A 1 108 ? -22.371 -9.717 17.180 1.00 76.06 108 ARG A CA 1
ATOM 831 C C . ARG A 1 108 ? -21.577 -10.059 15.928 1.00 76.06 108 ARG A C 1
ATOM 833 O O . ARG A 1 108 ? -21.002 -11.145 15.811 1.00 76.06 108 ARG A O 1
ATOM 840 N N . ARG A 1 109 ? -21.538 -9.122 14.984 1.00 82.62 109 ARG A N 1
ATOM 841 C CA . ARG A 1 109 ? -20.755 -9.292 13.759 1.00 82.62 109 ARG A CA 1
ATOM 842 C C . ARG A 1 109 ? -19.334 -8.783 13.971 1.00 82.62 109 ARG A C 1
ATOM 844 O O . ARG A 1 109 ? -19.108 -7.907 14.807 1.00 82.62 109 ARG A O 1
ATOM 851 N N . LYS A 1 110 ? -18.365 -9.308 13.217 1.00 87.00 110 LYS A N 1
ATOM 852 C CA . LYS A 1 110 ? -16.946 -8.918 13.337 1.00 87.00 110 LYS A CA 1
ATOM 853 C C . LYS A 1 110 ? -16.729 -7.410 13.136 1.00 87.00 110 LYS A C 1
ATOM 855 O O . LYS A 1 110 ? -15.856 -6.834 13.781 1.00 87.00 110 LYS A O 1
ATOM 860 N N . GLU A 1 111 ? -17.538 -6.756 12.305 1.00 86.69 111 GLU A N 1
ATOM 861 C CA . GLU A 1 111 ? -17.476 -5.309 12.068 1.00 86.69 111 GLU A CA 1
ATOM 862 C C . GLU A 1 111 ? -17.725 -4.501 13.346 1.00 86.69 111 GLU A C 1
ATOM 864 O O . GLU A 1 111 ? -17.097 -3.463 13.561 1.00 86.69 111 GLU A O 1
ATOM 869 N N . ASP A 1 112 ? -18.600 -4.993 14.226 1.00 86.00 112 ASP A N 1
ATOM 870 C CA . ASP A 1 112 ? -18.891 -4.332 15.494 1.00 86.00 112 ASP A CA 1
ATOM 871 C C . ASP A 1 112 ? -17.676 -4.369 16.426 1.00 86.00 112 ASP A C 1
ATOM 873 O O . ASP A 1 112 ? -17.350 -3.363 17.055 1.00 86.00 112 ASP A O 1
ATOM 877 N N . PHE A 1 113 ? -16.966 -5.502 16.464 1.00 87.31 113 PHE A N 1
ATOM 878 C CA . PHE A 1 113 ? -15.720 -5.633 17.223 1.00 87.31 113 PHE A CA 1
ATOM 879 C C . PHE A 1 113 ? -14.634 -4.709 16.676 1.00 87.31 113 PHE A C 1
ATOM 881 O O . PHE A 1 113 ? -13.916 -4.078 17.449 1.00 87.31 113 PHE A O 1
ATOM 888 N N . LEU A 1 114 ? -14.518 -4.601 15.349 1.00 90.56 114 LEU A N 1
ATOM 889 C CA . LEU A 1 114 ? -13.552 -3.698 14.727 1.00 90.56 114 LEU A CA 1
ATOM 890 C C . LEU A 1 114 ? -13.851 -2.244 15.075 1.00 90.56 114 LEU A C 1
ATOM 892 O O . LEU A 1 114 ? -12.942 -1.509 15.458 1.00 90.56 114 LEU A O 1
ATOM 896 N N . ARG A 1 115 ? -15.119 -1.833 15.011 1.00 90.19 115 ARG A N 1
ATOM 897 C CA . ARG A 1 115 ? -15.542 -0.483 15.400 1.00 90.19 115 ARG A CA 1
ATOM 898 C C . ARG A 1 115 ? -15.230 -0.184 16.868 1.00 90.19 115 ARG A C 1
ATOM 900 O O . ARG A 1 115 ? -14.717 0.892 17.162 1.00 90.19 115 ARG A O 1
ATOM 907 N N . ASP A 1 116 ? -15.465 -1.138 17.767 1.00 89.19 116 ASP A N 1
ATOM 908 C CA . ASP A 1 116 ? -15.148 -0.998 19.195 1.00 89.19 116 ASP A CA 1
ATOM 909 C C . ASP A 1 116 ? -13.620 -0.908 19.441 1.00 89.19 116 ASP A C 1
ATOM 911 O O . ASP A 1 116 ? -13.174 -0.229 20.369 1.00 89.19 116 ASP A O 1
ATOM 915 N N . LEU A 1 117 ? -12.802 -1.561 18.602 1.00 92.06 117 LEU A N 1
ATOM 916 C CA . LEU A 1 117 ? -11.333 -1.530 18.671 1.00 92.06 117 LEU A CA 1
ATOM 917 C C . LEU A 1 117 ? -10.699 -0.313 17.986 1.00 92.06 117 LEU A C 1
ATOM 919 O O . LEU A 1 117 ? -9.545 0.008 18.287 1.00 92.06 117 LEU A O 1
ATOM 923 N N . ALA A 1 118 ? -11.422 0.373 17.097 1.00 93.25 118 ALA A N 1
ATOM 924 C CA . ALA A 1 118 ? -10.900 1.471 16.287 1.00 93.25 118 ALA A CA 1
ATOM 925 C C . ALA A 1 118 ? -10.143 2.540 17.105 1.00 93.25 118 ALA A C 1
ATOM 927 O O . ALA A 1 118 ? -9.033 2.903 16.709 1.00 93.25 118 ALA A O 1
ATOM 928 N N . PRO A 1 119 ? -10.622 2.999 18.282 1.00 93.81 119 PRO A N 1
ATOM 929 C CA . PRO A 1 119 ? -9.893 4.013 19.045 1.00 93.81 119 PRO A CA 1
ATOM 930 C C . PRO A 1 119 ? -8.592 3.485 19.668 1.00 93.81 119 PRO A C 1
ATOM 932 O O . PRO A 1 119 ? -7.614 4.225 19.767 1.00 93.81 119 PRO A O 1
ATOM 935 N N . ALA A 1 120 ? -8.549 2.206 20.061 1.00 93.12 120 ALA A N 1
ATOM 936 C CA . ALA A 1 120 ? -7.330 1.581 20.577 1.00 93.12 120 ALA A CA 1
ATOM 937 C C . ALA A 1 120 ? -6.273 1.433 19.469 1.00 93.12 120 ALA A C 1
ATOM 939 O O . ALA A 1 120 ? -5.094 1.713 19.695 1.00 93.12 120 ALA A O 1
ATOM 940 N N . ILE A 1 121 ? -6.706 1.058 18.260 1.00 95.44 121 ILE A N 1
ATOM 941 C CA . ILE A 1 121 ? -5.848 0.994 17.071 1.00 95.44 121 ILE A CA 1
ATOM 942 C C . ILE A 1 121 ? -5.315 2.393 16.732 1.00 95.44 121 ILE A C 1
ATOM 944 O O . ILE A 1 121 ? -4.103 2.568 16.613 1.00 95.44 121 ILE A O 1
ATOM 948 N N . ALA A 1 122 ? -6.189 3.402 16.668 1.00 95.00 122 ALA A N 1
ATOM 949 C CA . ALA A 1 122 ? -5.810 4.790 16.399 1.00 95.00 122 ALA A CA 1
ATOM 950 C C . ALA A 1 122 ? -4.774 5.314 17.406 1.00 95.00 122 ALA A C 1
ATOM 952 O O . ALA A 1 122 ? -3.772 5.925 17.030 1.00 95.00 122 ALA A O 1
ATOM 953 N N . GLN A 1 123 ? -4.962 5.022 18.697 1.00 92.88 123 GLN A N 1
ATOM 954 C CA . GLN A 1 123 ? -4.015 5.418 19.736 1.00 92.88 123 GLN A CA 1
ATOM 955 C C . GLN A 1 123 ? -2.651 4.730 19.576 1.00 92.88 123 GLN A C 1
ATOM 957 O O . GLN A 1 123 ? -1.617 5.368 19.793 1.00 92.88 123 GLN A O 1
ATOM 962 N N . ALA A 1 124 ? -2.631 3.445 19.213 1.00 93.44 124 ALA A N 1
ATOM 963 C CA . ALA A 1 124 ? -1.391 2.716 18.963 1.00 93.44 124 ALA A CA 1
ATOM 964 C C . ALA A 1 124 ? -0.630 3.304 17.762 1.00 93.44 124 ALA A C 1
ATOM 966 O O . ALA A 1 124 ? 0.579 3.532 17.859 1.00 93.44 124 ALA A O 1
ATOM 967 N N . LEU A 1 125 ? -1.338 3.620 16.673 1.00 93.81 125 LEU A N 1
ATOM 968 C CA . LEU A 1 125 ? -0.758 4.258 15.489 1.00 93.81 125 LEU A CA 1
ATOM 969 C C . LEU A 1 125 ? -0.210 5.654 15.800 1.00 93.81 125 LEU A C 1
ATOM 971 O O . LEU A 1 125 ? 0.915 5.965 15.420 1.00 93.81 125 LEU A O 1
ATOM 975 N N . GLU A 1 126 ? -0.944 6.471 16.555 1.00 92.19 126 GLU A N 1
ATOM 976 C CA . GLU A 1 126 ? -0.490 7.812 16.933 1.00 92.19 126 GLU A CA 1
ATOM 977 C C . GLU A 1 126 ? 0.749 7.769 17.841 1.00 92.19 126 GLU A C 1
ATOM 979 O O . GLU A 1 126 ? 1.700 8.537 17.664 1.00 92.19 126 GLU A O 1
ATOM 984 N N . LYS A 1 127 ? 0.790 6.833 18.798 1.00 91.00 127 LYS A N 1
ATOM 985 C CA . LYS A 1 127 ? 1.986 6.603 19.622 1.00 91.00 127 LYS A CA 1
ATOM 986 C C . LYS A 1 127 ? 3.175 6.178 18.767 1.00 91.00 127 LYS A C 1
ATOM 988 O O . LYS A 1 127 ? 4.281 6.648 19.024 1.00 91.00 127 LYS A O 1
ATOM 993 N N . ALA A 1 128 ? 2.957 5.326 17.765 1.00 91.06 128 ALA A N 1
ATOM 994 C CA . ALA A 1 128 ? 3.994 4.924 16.820 1.00 91.06 128 ALA A CA 1
ATOM 995 C C . ALA A 1 128 ? 4.461 6.093 15.933 1.00 91.06 128 ALA A C 1
ATOM 997 O O . ALA A 1 128 ? 5.662 6.245 15.711 1.00 91.06 128 ALA A O 1
ATOM 998 N N . ALA A 1 129 ? 3.548 6.959 15.486 1.00 91.06 129 ALA A N 1
ATOM 999 C CA . ALA A 1 129 ? 3.859 8.133 14.669 1.00 91.06 129 ALA A CA 1
ATOM 1000 C C . ALA A 1 129 ? 4.726 9.164 15.409 1.00 91.06 129 ALA A C 1
ATOM 1002 O O . ALA A 1 129 ? 5.583 9.797 14.798 1.00 91.06 129 ALA A O 1
ATOM 1003 N N . ARG A 1 130 ? 4.541 9.303 16.728 1.00 87.50 130 ARG A N 1
ATOM 1004 C CA . ARG A 1 130 ? 5.339 10.195 17.595 1.00 87.50 130 ARG A CA 1
ATOM 1005 C C . ARG A 1 130 ? 6.601 9.542 18.160 1.00 87.50 130 ARG A C 1
ATOM 1007 O O . ARG A 1 130 ? 7.337 10.161 18.933 1.00 87.50 130 ARG A O 1
ATOM 1014 N N . PHE A 1 131 ? 6.830 8.272 17.850 1.00 82.62 131 PHE A N 1
ATOM 1015 C CA . PHE A 1 131 ? 7.901 7.502 18.455 1.00 82.62 131 PHE A CA 1
ATOM 1016 C C . PHE A 1 131 ? 9.279 7.943 17.922 1.00 82.62 131 PHE A C 1
ATOM 1018 O O . PHE A 1 131 ? 9.426 8.233 16.741 1.00 82.62 131 PHE A O 1
ATOM 1025 N N . GLU A 1 132 ? 10.305 7.998 18.783 1.00 71.12 132 GLU A N 1
ATOM 1026 C CA . GLU A 1 132 ? 11.706 8.289 18.394 1.00 71.12 132 GLU A CA 1
ATOM 1027 C C . GLU A 1 132 ? 11.942 9.607 17.626 1.00 71.12 132 GLU A C 1
ATOM 1029 O O . GLU A 1 132 ? 12.851 9.706 16.809 1.00 71.12 132 GLU A O 1
ATOM 1034 N N . GLY A 1 133 ? 11.149 10.648 17.893 1.00 70.25 133 GLY A N 1
ATOM 1035 C CA . GLY A 1 133 ? 11.319 11.947 17.225 1.00 70.25 133 GLY A CA 1
ATOM 1036 C C . GLY A 1 133 ? 10.838 11.959 15.771 1.00 70.25 133 GLY A C 1
ATOM 1037 O O . GLY A 1 133 ? 11.059 12.938 15.056 1.00 70.25 133 GLY A O 1
ATOM 1038 N N . ARG A 1 134 ? 10.148 10.896 15.336 1.00 79.94 134 ARG A N 1
ATOM 1039 C CA . ARG A 1 134 ? 9.391 10.891 14.085 1.00 79.94 134 ARG A CA 1
ATOM 1040 C C . ARG A 1 134 ? 8.298 11.957 14.155 1.00 79.94 134 ARG A C 1
ATOM 1042 O O . ARG A 1 134 ? 7.722 12.219 15.212 1.00 79.94 134 ARG A O 1
ATOM 1049 N N . ARG A 1 135 ? 8.040 12.596 13.013 1.00 82.88 135 ARG A N 1
ATOM 1050 C CA . ARG A 1 135 ? 6.988 13.617 12.874 1.00 82.88 135 ARG A CA 1
ATOM 1051 C C . ARG A 1 135 ? 5.659 13.012 12.432 1.00 82.88 135 ARG A C 1
ATOM 1053 O O . ARG A 1 135 ? 4.609 13.556 12.761 1.00 82.88 135 ARG A O 1
ATOM 1060 N N . SER A 1 136 ? 5.713 11.906 11.698 1.00 91.38 136 SER A N 1
ATOM 1061 C CA . SER A 1 136 ? 4.550 11.235 11.135 1.00 91.38 136 SER A CA 1
ATOM 1062 C C . SER A 1 136 ? 4.836 9.766 10.828 1.00 91.38 136 SER A C 1
ATOM 1064 O O . SER A 1 136 ? 5.991 9.341 10.732 1.00 91.38 136 SER A O 1
ATOM 1066 N N . LEU A 1 137 ? 3.761 8.999 10.663 1.00 92.69 137 LEU A N 1
ATOM 1067 C CA . LEU A 1 137 ? 3.771 7.648 10.112 1.00 92.69 137 LEU A CA 1
ATOM 1068 C C . LEU A 1 137 ? 3.150 7.698 8.713 1.00 92.69 137 LEU A C 1
ATOM 1070 O O . LEU A 1 137 ? 2.093 8.294 8.540 1.00 92.69 137 LEU A O 1
ATOM 1074 N N . LEU A 1 138 ? 3.785 7.075 7.724 1.00 94.62 138 LEU A N 1
ATOM 1075 C CA . LEU A 1 138 ? 3.200 6.873 6.400 1.00 94.62 138 LEU A CA 1
ATOM 1076 C C . LEU A 1 138 ? 2.849 5.396 6.248 1.00 94.62 138 LEU A C 1
ATOM 1078 O O . LEU A 1 138 ? 3.725 4.540 6.352 1.00 94.62 138 LEU A O 1
ATOM 1082 N N . VAL A 1 139 ? 1.578 5.117 5.990 1.00 94.44 139 VAL A N 1
ATOM 1083 C CA . VAL A 1 139 ? 1.071 3.788 5.663 1.00 94.44 139 VAL A CA 1
ATOM 1084 C C . VAL A 1 139 ? 0.759 3.770 4.171 1.00 94.44 139 VAL A C 1
ATOM 1086 O O . VAL A 1 139 ? -0.038 4.575 3.684 1.00 94.44 139 VAL A O 1
ATOM 1089 N N . VAL A 1 140 ? 1.415 2.866 3.446 1.00 95.38 140 VAL A N 1
ATOM 1090 C CA . VAL A 1 140 ? 1.202 2.660 2.011 1.00 95.38 140 VAL A CA 1
ATOM 1091 C C . VAL A 1 140 ? 0.503 1.322 1.825 1.00 95.38 140 VAL A C 1
ATOM 1093 O O . VAL A 1 140 ? 1.060 0.288 2.183 1.00 95.38 140 VAL A O 1
ATOM 1096 N N . LEU A 1 141 ? -0.716 1.353 1.294 1.00 93.75 141 LEU A N 1
ATOM 1097 C CA . LEU A 1 141 ? -1.439 0.164 0.853 1.00 93.75 141 LEU A CA 1
ATOM 1098 C C . LEU A 1 141 ? -1.276 0.061 -0.652 1.00 93.75 141 LEU A C 1
ATOM 1100 O O . LEU A 1 141 ? -1.812 0.903 -1.366 1.00 93.75 141 LEU A O 1
ATOM 1104 N N . ASP A 1 142 ? -0.544 -0.940 -1.117 1.00 92.00 142 ASP A N 1
ATOM 1105 C CA . ASP A 1 142 ? -0.422 -1.219 -2.545 1.00 92.00 142 ASP A CA 1
ATOM 1106 C C . ASP A 1 142 ? -1.493 -2.220 -3.006 1.00 92.00 142 ASP A C 1
ATOM 1108 O O . ASP A 1 142 ? -2.076 -2.941 -2.192 1.00 92.00 142 ASP A O 1
ATOM 1112 N N . ASP A 1 143 ? -1.762 -2.242 -4.309 1.00 90.88 143 ASP A N 1
ATOM 1113 C CA . ASP A 1 143 ? -2.699 -3.158 -4.967 1.00 90.88 143 ASP A CA 1
ATOM 1114 C C . ASP A 1 143 ? -4.111 -3.245 -4.339 1.00 90.88 143 ASP A C 1
ATOM 1116 O O . ASP A 1 143 ? -4.758 -4.300 -4.295 1.00 90.88 143 ASP A O 1
ATOM 1120 N N . PHE A 1 144 ? -4.653 -2.111 -3.891 1.00 93.38 144 PHE A N 1
ATOM 1121 C CA . PHE A 1 144 ? -5.953 -2.052 -3.209 1.00 93.38 144 PHE A CA 1
ATOM 1122 C C . PHE A 1 144 ? -7.129 -2.593 -4.052 1.00 93.38 144 PHE A C 1
ATOM 1124 O O . PHE A 1 144 ? -8.127 -3.081 -3.517 1.00 93.38 144 PHE A O 1
ATOM 1131 N N . TYR A 1 145 ? -6.994 -2.588 -5.380 1.00 90.56 145 TYR A N 1
ATOM 1132 C CA . TYR A 1 145 ? -7.972 -3.121 -6.333 1.00 90.56 145 TYR A CA 1
ATOM 1133 C C . TYR A 1 145 ? -8.212 -4.640 -6.239 1.00 90.56 145 TYR A C 1
ATOM 1135 O O . TYR A 1 145 ? -9.092 -5.157 -6.940 1.00 90.56 145 TYR A O 1
ATOM 1143 N N . PHE A 1 146 ? -7.434 -5.378 -5.439 1.00 90.19 146 PHE A N 1
ATOM 1144 C CA . PHE A 1 146 ? -7.720 -6.786 -5.147 1.00 90.19 146 PHE A CA 1
ATOM 1145 C C . PHE A 1 146 ? -8.844 -6.981 -4.134 1.00 90.19 146 PHE A C 1
ATOM 1147 O O . PHE A 1 146 ? -9.466 -8.042 -4.126 1.00 90.19 146 PHE A O 1
ATOM 1154 N N . ILE A 1 147 ? -9.154 -5.967 -3.326 1.00 91.12 147 ILE A N 1
ATOM 1155 C CA . ILE A 1 147 ? -10.344 -5.999 -2.480 1.00 91.12 147 ILE A CA 1
ATOM 1156 C C . ILE A 1 147 ? -11.577 -5.910 -3.380 1.00 91.12 147 ILE A C 1
ATOM 1158 O O . ILE A 1 147 ? -11.625 -5.093 -4.305 1.00 91.12 147 ILE A O 1
ATOM 1162 N N . ALA A 1 148 ? -12.585 -6.740 -3.098 1.00 91.56 148 ALA A N 1
ATOM 1163 C CA . ALA A 1 148 ? -13.858 -6.723 -3.811 1.00 91.56 148 ALA A CA 1
ATOM 1164 C C . ALA A 1 148 ? -14.426 -5.294 -3.881 1.00 91.56 148 ALA A C 1
ATOM 1166 O O . ALA A 1 148 ? -14.500 -4.594 -2.868 1.00 91.56 148 ALA A O 1
ATOM 1167 N N . LYS A 1 149 ? -14.789 -4.847 -5.090 1.00 91.62 149 LYS A N 1
ATOM 1168 C CA . LYS A 1 149 ? -15.087 -3.435 -5.393 1.00 91.62 149 LYS A CA 1
ATOM 1169 C C . LYS A 1 149 ? -16.239 -2.863 -4.553 1.00 91.62 149 LYS A C 1
ATOM 1171 O O . LYS A 1 149 ? -16.204 -1.696 -4.179 1.00 91.62 149 LYS A O 1
ATOM 1176 N N . ASP A 1 150 ? -17.223 -3.686 -4.204 1.00 91.31 150 ASP A N 1
ATOM 1177 C CA . ASP A 1 150 ? -18.345 -3.349 -3.316 1.00 91.31 150 ASP A CA 1
ATOM 1178 C C . ASP A 1 150 ? -17.929 -3.179 -1.843 1.00 91.31 150 ASP A C 1
ATOM 1180 O O . ASP A 1 150 ? -18.613 -2.505 -1.077 1.00 91.31 150 ASP A O 1
ATOM 1184 N N . ARG A 1 151 ? -16.794 -3.761 -1.435 1.00 93.81 151 ARG A N 1
ATOM 1185 C CA . ARG A 1 151 ? -16.265 -3.712 -0.060 1.00 93.81 151 ARG A CA 1
ATOM 1186 C C . ARG A 1 151 ? -15.186 -2.662 0.147 1.00 93.81 151 ARG A C 1
ATOM 1188 O O . ARG A 1 151 ? -14.894 -2.319 1.289 1.00 93.81 151 ARG A O 1
ATOM 1195 N N . GLN A 1 152 ? -14.619 -2.131 -0.928 1.00 95.38 152 GLN A N 1
ATOM 1196 C CA . GLN A 1 152 ? -13.582 -1.105 -0.872 1.00 95.38 152 GLN A CA 1
ATOM 1197 C C . GLN A 1 152 ? -13.981 0.128 -0.030 1.00 95.38 152 GLN A C 1
ATOM 1199 O O . GLN A 1 152 ? -13.190 0.486 0.847 1.00 95.38 152 GLN A O 1
ATOM 1204 N N . PRO A 1 153 ? -15.192 0.718 -0.159 1.00 96.12 153 PRO A N 1
ATOM 1205 C CA . PRO A 1 153 ? -15.593 1.843 0.690 1.00 96.12 153 PRO A CA 1
ATOM 1206 C C . PRO A 1 153 ? -15.599 1.498 2.184 1.00 96.12 153 PRO A C 1
ATOM 1208 O O . PRO A 1 153 ? -15.129 2.288 2.989 1.00 96.12 153 PRO A O 1
ATOM 1211 N N . LEU A 1 154 ? -16.042 0.295 2.568 1.00 94.56 154 LEU A N 1
ATOM 1212 C CA . LEU A 1 154 ? -16.065 -0.142 3.973 1.00 94.56 154 LEU A CA 1
ATOM 1213 C C . LEU A 1 154 ? -14.658 -0.261 4.572 1.00 94.56 154 LEU A C 1
ATOM 1215 O O . LEU A 1 154 ? -14.438 0.059 5.739 1.00 94.56 154 LEU A O 1
ATOM 1219 N N . VAL A 1 155 ? -13.701 -0.747 3.779 1.00 95.56 155 VAL A N 1
ATOM 1220 C CA . VAL A 1 155 ? -12.297 -0.847 4.199 1.00 95.56 155 VAL A CA 1
ATOM 1221 C C . VAL A 1 155 ? -11.705 0.549 4.374 1.00 95.56 155 VAL A C 1
ATOM 1223 O O . VAL A 1 155 ? -11.083 0.824 5.399 1.00 95.56 155 VAL A O 1
ATOM 1226 N N . LEU A 1 156 ? -11.932 1.440 3.407 1.00 96.19 156 LEU A N 1
ATOM 1227 C CA . LEU A 1 156 ? -11.428 2.812 3.456 1.00 96.19 156 LEU A CA 1
ATOM 1228 C C . LEU A 1 156 ? -12.050 3.627 4.581 1.00 96.19 156 LEU A C 1
ATOM 1230 O O . LEU A 1 156 ? -11.328 4.374 5.228 1.00 96.19 156 LEU A O 1
ATOM 1234 N N . ASP A 1 157 ? -13.342 3.452 4.850 1.00 95.25 157 ASP A N 1
ATOM 1235 C CA . ASP A 1 157 ? -14.032 4.102 5.965 1.00 95.25 157 ASP A CA 1
ATOM 1236 C C . ASP A 1 157 ? -13.351 3.766 7.295 1.00 95.25 157 ASP A C 1
ATOM 1238 O O . ASP A 1 157 ? -12.985 4.649 8.073 1.00 95.25 157 ASP A O 1
ATOM 1242 N N . HIS A 1 158 ? -13.082 2.476 7.518 1.00 95.25 158 HIS A N 1
ATOM 1243 C CA . HIS A 1 158 ? -12.435 2.025 8.740 1.00 95.25 158 HIS A CA 1
ATOM 1244 C C . HIS A 1 158 ? -10.989 2.517 8.848 1.00 95.25 158 HIS A C 1
ATOM 1246 O O . HIS A 1 158 ? -10.592 3.027 9.897 1.00 95.25 158 HIS A O 1
ATOM 1252 N N . LEU A 1 159 ? -10.204 2.386 7.771 1.00 96.12 159 LEU A N 1
ATOM 1253 C CA . LEU A 1 159 ? -8.817 2.855 7.732 1.00 96.12 159 LEU A CA 1
ATOM 1254 C C . LEU A 1 159 ? -8.739 4.364 7.954 1.00 96.12 159 LEU A C 1
ATOM 1256 O O . LEU A 1 159 ? -7.963 4.818 8.792 1.00 96.12 159 LEU A O 1
ATOM 1260 N N . HIS A 1 160 ? -9.587 5.132 7.271 1.00 94.81 160 HIS A N 1
ATOM 1261 C CA . HIS A 1 160 ? -9.704 6.563 7.491 1.00 94.81 160 HIS A CA 1
ATOM 1262 C C . HIS A 1 160 ? -10.068 6.852 8.946 1.00 94.81 160 HIS A C 1
ATOM 1264 O O . HIS A 1 160 ? -9.413 7.677 9.575 1.00 94.81 160 HIS A O 1
ATOM 1270 N N . GLY A 1 161 ? -11.043 6.140 9.516 1.00 93.56 161 GLY A N 1
ATOM 1271 C CA . GLY A 1 161 ? -11.475 6.292 10.904 1.00 93.56 161 GLY A CA 1
ATOM 1272 C C . GLY A 1 161 ? -10.350 6.110 11.926 1.00 93.56 161 GLY A C 1
ATOM 1273 O O . GLY A 1 161 ? -10.227 6.928 12.839 1.00 93.56 161 GLY A O 1
ATOM 1274 N N . ILE A 1 162 ? -9.495 5.094 11.760 1.00 95.12 162 ILE A N 1
ATOM 1275 C CA . ILE A 1 162 ? -8.371 4.835 12.680 1.00 95.12 162 ILE A CA 1
ATOM 1276 C C . ILE A 1 162 ? -7.174 5.770 12.464 1.00 95.12 162 ILE A C 1
ATOM 1278 O O . ILE A 1 162 ? -6.339 5.894 13.358 1.00 95.12 162 ILE A O 1
ATOM 1282 N N . THR A 1 163 ? -7.071 6.441 11.313 1.00 94.50 163 THR A N 1
ATOM 1283 C CA . THR A 1 163 ? -6.002 7.420 11.045 1.00 94.50 163 THR A CA 1
ATOM 1284 C C . THR A 1 163 ? -6.456 8.872 11.176 1.00 94.50 163 THR A C 1
ATOM 1286 O O . THR A 1 163 ? -5.622 9.777 11.245 1.00 94.50 163 THR A O 1
ATOM 1289 N N . LYS A 1 164 ? -7.761 9.149 11.218 1.00 91.06 164 LYS A N 1
ATOM 1290 C CA . LYS A 1 164 ? -8.298 10.514 11.276 1.00 91.06 164 LYS A CA 1
ATOM 1291 C C . LYS A 1 164 ? -7.811 11.224 12.539 1.00 91.06 164 LYS A C 1
ATOM 1293 O O . LYS A 1 164 ? -7.819 10.655 13.626 1.00 91.06 164 LYS A O 1
ATOM 1298 N N . ARG A 1 165 ? -7.438 12.504 12.404 1.00 87.19 165 ARG A N 1
ATOM 1299 C CA . ARG A 1 165 ? -6.926 13.348 13.510 1.00 87.19 165 ARG A CA 1
ATOM 1300 C C . ARG A 1 165 ? -5.665 12.780 14.187 1.00 87.19 165 ARG A C 1
ATOM 1302 O O . ARG A 1 165 ? -5.436 13.031 15.367 1.00 87.19 165 ARG A O 1
ATOM 1309 N N . SER A 1 166 ? -4.853 12.041 13.437 1.00 89.44 166 SER A N 1
ATOM 1310 C CA . SER A 1 166 ? -3.546 11.540 13.864 1.00 89.44 166 SER A CA 1
ATOM 1311 C C . SER A 1 166 ? -2.462 12.009 12.887 1.00 89.44 166 SER A C 1
ATOM 1313 O O . SER A 1 166 ? -2.771 12.455 11.782 1.00 89.44 166 SER A O 1
ATOM 1315 N N . ASN A 1 167 ? -1.189 11.885 13.260 1.00 92.25 167 ASN A N 1
ATOM 1316 C CA . ASN A 1 167 ? -0.057 12.143 12.362 1.00 92.25 167 ASN A CA 1
ATOM 1317 C C . ASN A 1 167 ? 0.255 10.932 11.462 1.00 92.25 167 ASN A C 1
ATOM 1319 O O . ASN A 1 167 ? 1.415 10.671 11.128 1.00 92.25 167 ASN A O 1
ATOM 1323 N N . VAL A 1 168 ? -0.777 10.176 11.085 1.00 94.94 168 VAL A N 1
ATOM 1324 C CA . VAL A 1 168 ? -0.691 8.999 10.223 1.00 94.94 168 VAL A CA 1
ATOM 1325 C C . VAL A 1 168 ? -1.271 9.346 8.857 1.00 94.94 168 VAL A C 1
ATOM 1327 O O . VAL A 1 168 ? -2.432 9.729 8.740 1.00 94.94 168 VAL A O 1
ATOM 1330 N N . TRP A 1 169 ? -0.457 9.199 7.819 1.00 94.81 169 TRP A N 1
ATOM 1331 C CA . TRP A 1 169 ? -0.829 9.446 6.432 1.00 94.81 169 TRP A CA 1
ATOM 1332 C C . TRP A 1 169 ? -1.118 8.129 5.727 1.00 94.81 169 TRP A C 1
ATOM 1334 O O . TRP A 1 169 ? -0.341 7.183 5.853 1.00 94.81 169 TRP A O 1
ATOM 1344 N N . LEU A 1 170 ? -2.202 8.090 4.956 1.00 95.12 170 LEU A N 1
ATOM 1345 C CA . LEU A 1 170 ? -2.549 6.963 4.096 1.00 95.12 170 LEU A CA 1
ATOM 1346 C C . LEU A 1 170 ? -2.198 7.300 2.644 1.00 95.12 170 LEU A C 1
ATOM 1348 O O . LEU A 1 170 ? -2.612 8.336 2.125 1.00 95.12 170 LEU A O 1
ATOM 1352 N N . LYS A 1 171 ? -1.463 6.408 1.980 1.00 95.88 171 LYS A N 1
ATOM 1353 C CA . LYS A 1 171 ? -1.334 6.373 0.519 1.00 95.88 171 LYS A CA 1
ATOM 1354 C C . LYS A 1 171 ? -1.872 5.045 0.019 1.00 95.88 171 LYS A C 1
ATOM 1356 O O . LYS A 1 171 ? -1.462 3.998 0.507 1.00 95.88 171 LYS A O 1
ATOM 1361 N N . ILE A 1 172 ? -2.783 5.101 -0.943 1.00 95.31 172 ILE A N 1
ATOM 1362 C CA . ILE A 1 172 ? -3.452 3.921 -1.487 1.00 95.31 172 ILE A CA 1
ATOM 1363 C C . ILE A 1 172 ? -3.070 3.816 -2.962 1.00 95.31 172 ILE A C 1
ATOM 1365 O O . ILE A 1 172 ? -3.470 4.652 -3.770 1.00 95.31 172 ILE A O 1
ATOM 1369 N N . GLY A 1 173 ? -2.259 2.815 -3.288 1.00 94.56 173 GLY A N 1
ATOM 1370 C CA . GLY A 1 173 ? -1.944 2.397 -4.646 1.00 94.56 173 GLY A CA 1
ATOM 1371 C C . GLY A 1 173 ? -3.078 1.539 -5.188 1.00 94.56 173 GLY A C 1
ATOM 1372 O O . GLY A 1 173 ? -3.466 0.539 -4.582 1.00 94.56 173 GLY A O 1
ATOM 1373 N N . SER A 1 174 ? -3.664 1.958 -6.308 1.00 93.19 174 SER A N 1
ATOM 1374 C CA . SER A 1 174 ? -4.742 1.212 -6.942 1.00 93.19 174 SER A CA 1
ATOM 1375 C C . SER A 1 174 ? -4.888 1.549 -8.425 1.00 93.19 174 SER A C 1
ATOM 1377 O O . SER A 1 174 ? -4.379 2.562 -8.894 1.00 93.19 174 SER A O 1
ATOM 1379 N N . VAL A 1 175 ? -5.640 0.726 -9.157 1.00 91.38 175 VAL A N 1
ATOM 1380 C CA . VAL A 1 175 ? -6.011 0.984 -10.555 1.00 91.38 175 VAL A CA 1
ATOM 1381 C C . VAL A 1 175 ? -7.343 1.730 -10.588 1.00 91.38 175 VAL A C 1
ATOM 1383 O O . VAL A 1 175 ? -8.339 1.233 -10.055 1.00 91.38 175 VAL A O 1
ATOM 1386 N N . GLN A 1 176 ? -7.391 2.899 -11.237 1.00 89.38 176 GLN A N 1
ATOM 1387 C CA . GLN A 1 176 ? -8.553 3.803 -11.214 1.00 89.38 176 GLN A CA 1
ATOM 1388 C C . GLN A 1 176 ? -9.870 3.097 -11.578 1.00 89.38 176 GLN A C 1
ATOM 1390 O O . GLN A 1 176 ? -10.835 3.157 -10.820 1.00 89.38 176 GLN A O 1
ATOM 1395 N N . SER A 1 177 ? -9.905 2.350 -12.686 1.00 89.38 177 SER A N 1
ATOM 1396 C CA . SER A 1 177 ? -11.111 1.646 -13.166 1.00 89.38 177 SER A CA 1
ATOM 1397 C C . SER A 1 177 ? -11.634 0.567 -12.200 1.00 89.38 177 SER A C 1
ATOM 1399 O O . SER A 1 177 ? -12.821 0.208 -12.209 1.00 89.38 177 SER A O 1
ATOM 1401 N N . ARG A 1 178 ? -10.758 0.064 -11.327 1.00 91.31 178 ARG A N 1
ATOM 1402 C CA . ARG A 1 178 ? -11.036 -0.999 -10.353 1.00 91.31 178 ARG A CA 1
ATOM 1403 C C . ARG A 1 178 ? -11.183 -0.483 -8.923 1.00 91.31 178 ARG A C 1
ATOM 1405 O O . ARG A 1 178 ? -11.371 -1.290 -8.015 1.00 91.31 178 ARG A O 1
ATOM 1412 N N . THR A 1 179 ? -11.127 0.833 -8.738 1.00 93.69 179 THR A N 1
ATOM 1413 C CA . THR A 1 179 ? -11.231 1.477 -7.430 1.00 93.69 179 THR A CA 1
ATOM 1414 C C . THR A 1 179 ? -12.607 2.096 -7.251 1.00 93.69 179 THR A C 1
ATOM 1416 O O . THR A 1 179 ? -13.144 2.732 -8.154 1.00 93.69 179 THR A O 1
ATOM 1419 N N . HIS A 1 180 ? -13.181 1.904 -6.075 1.00 95.12 180 HIS A N 1
ATOM 1420 C CA . HIS A 1 180 ? -14.418 2.509 -5.623 1.00 95.12 180 HIS A CA 1
ATOM 1421 C C . HIS A 1 180 ? -14.189 3.010 -4.199 1.00 95.12 180 HIS A C 1
ATOM 1423 O O . HIS A 1 180 ? -14.201 2.237 -3.243 1.00 95.12 180 HIS A O 1
ATOM 1429 N N . SER A 1 181 ? -13.873 4.300 -4.075 1.00 94.81 181 SER A N 1
ATOM 1430 C CA . SER A 1 181 ? -13.407 4.864 -2.807 1.00 94.81 181 SER A CA 1
ATOM 1431 C C . SER A 1 181 ? -14.529 5.270 -1.854 1.00 94.81 181 SER A C 1
ATOM 1433 O O . SER A 1 181 ? -14.301 5.386 -0.653 1.00 94.81 181 SER A O 1
ATOM 1435 N N . PHE A 1 182 ? -15.720 5.513 -2.394 1.00 95.69 182 PHE A N 1
ATOM 1436 C CA . PHE A 1 182 ? -16.834 6.145 -1.706 1.00 95.69 182 PHE A CA 1
ATOM 1437 C C . PHE A 1 182 ? -18.151 5.586 -2.229 1.00 95.69 182 PHE A C 1
ATOM 1439 O O . PHE A 1 182 ? -18.294 5.411 -3.436 1.00 95.69 182 PHE A O 1
ATOM 1446 N N . ALA A 1 183 ? -19.093 5.332 -1.328 1.00 94.12 183 ALA A N 1
ATOM 1447 C CA . ALA A 1 183 ? -20.458 4.962 -1.655 1.00 94.12 183 ALA A CA 1
ATOM 1448 C C . ALA A 1 183 ? -21.428 5.933 -0.974 1.00 94.12 183 ALA A C 1
ATOM 1450 O O . ALA A 1 183 ? -21.392 6.099 0.249 1.00 94.12 183 ALA A O 1
ATOM 1451 N N . ASP A 1 184 ? -22.304 6.540 -1.775 1.00 90.12 184 ASP A N 1
ATOM 1452 C CA . ASP A 1 184 ? -23.412 7.352 -1.278 1.00 90.12 184 ASP A CA 1
ATOM 1453 C C . ASP A 1 184 ? -24.367 6.506 -0.420 1.00 90.12 184 ASP A C 1
ATOM 1455 O O . ASP A 1 184 ? -24.623 5.333 -0.707 1.00 90.12 184 ASP A O 1
ATOM 1459 N N . GLY A 1 185 ? -24.908 7.106 0.638 1.00 86.88 185 GLY A N 1
ATOM 1460 C CA . GLY A 1 185 ? -25.809 6.435 1.571 1.00 86.88 185 GLY A CA 1
ATOM 1461 C C . GLY A 1 185 ? -26.154 7.297 2.781 1.00 86.88 185 GLY A C 1
ATOM 1462 O O . GLY A 1 185 ? -25.731 8.449 2.878 1.00 86.88 185 GLY A O 1
ATOM 1463 N N . ASP A 1 186 ? -26.911 6.716 3.712 1.00 83.00 186 ASP A N 1
ATOM 1464 C CA . ASP A 1 186 ? -27.222 7.306 5.016 1.00 83.00 186 ASP A CA 1
ATOM 1465 C C . ASP A 1 186 ? -26.915 6.289 6.140 1.00 83.00 186 ASP A C 1
ATOM 1467 O O . ASP A 1 186 ? -27.715 5.377 6.379 1.00 83.00 186 ASP A O 1
ATOM 1471 N N . PRO A 1 187 ? -25.743 6.375 6.800 1.00 85.94 187 PRO A N 1
ATOM 1472 C CA . PRO A 1 187 ? -24.653 7.319 6.539 1.00 85.94 187 PRO A CA 1
ATOM 1473 C C . PRO A 1 187 ? -23.832 6.950 5.282 1.00 85.94 187 PRO A C 1
ATOM 1475 O O . PRO A 1 187 ? -23.801 5.779 4.890 1.00 85.94 187 PRO A O 1
ATOM 1478 N N . PRO A 1 188 ? -23.135 7.920 4.657 1.00 89.81 188 PRO A N 1
ATOM 1479 C CA . PRO A 1 188 ? -22.214 7.643 3.557 1.00 89.81 188 PRO A CA 1
ATOM 1480 C C . PRO A 1 188 ? -21.015 6.812 4.035 1.00 89.81 188 PRO A C 1
ATOM 1482 O O . PRO A 1 188 ? -20.634 6.879 5.205 1.00 89.81 188 PRO A O 1
ATOM 1485 N N . LEU A 1 189 ? -20.411 6.040 3.126 1.00 91.19 189 LEU A N 1
ATOM 1486 C CA . LEU A 1 189 ? -19.312 5.124 3.443 1.00 91.19 189 LEU A CA 1
ATOM 1487 C C . LEU A 1 189 ? -18.074 5.398 2.590 1.00 91.19 189 LEU A C 1
ATOM 1489 O O . LEU A 1 189 ? -18.161 5.610 1.380 1.00 91.19 189 LEU A O 1
ATOM 1493 N N . GLY A 1 190 ? -16.904 5.278 3.209 1.00 93.31 190 GLY A N 1
ATOM 1494 C CA . GLY A 1 190 ? -15.610 5.372 2.542 1.00 93.31 190 GLY A CA 1
ATOM 1495 C C . GLY A 1 190 ? -15.002 6.761 2.640 1.00 93.31 190 GLY A C 1
ATOM 1496 O O . GLY A 1 190 ? -15.178 7.465 3.627 1.00 93.31 190 GLY A O 1
ATOM 1497 N N . MET A 1 191 ? -14.231 7.137 1.626 1.00 94.62 191 MET A N 1
ATOM 1498 C CA . MET A 1 191 ? -13.499 8.401 1.584 1.00 94.62 191 MET A CA 1
ATOM 1499 C C . MET A 1 191 ? -13.928 9.195 0.353 1.00 94.62 191 MET A C 1
ATOM 1501 O O . MET A 1 191 ? -13.640 8.790 -0.779 1.00 94.62 191 MET A O 1
ATOM 1505 N N . GLN A 1 192 ? -14.611 10.321 0.572 1.00 94.25 192 GLN A N 1
ATOM 1506 C CA . GLN A 1 192 ? -15.187 11.130 -0.496 1.00 94.25 192 GLN A CA 1
ATOM 1507 C C . GLN A 1 192 ? -14.119 12.013 -1.162 1.00 94.25 192 GLN A C 1
ATOM 1509 O O . GLN A 1 192 ? -13.527 12.864 -0.498 1.00 94.25 192 GLN A O 1
ATOM 1514 N N . PRO A 1 193 ? -13.875 11.899 -2.476 1.00 91.81 193 PRO A N 1
ATOM 1515 C CA . PRO A 1 193 ? -13.058 12.869 -3.201 1.00 91.81 193 PRO A CA 1
ATOM 1516 C C . PRO A 1 193 ? -13.851 14.171 -3.452 1.00 91.81 193 PRO A C 1
ATOM 1518 O O . PRO A 1 193 ? -15.029 14.087 -3.798 1.00 91.81 193 PRO A O 1
ATOM 1521 N N . PRO A 1 194 ? -13.250 15.372 -3.349 1.00 91.56 194 PRO A N 1
ATOM 1522 C CA . PRO A 1 194 ? -11.874 15.660 -2.937 1.00 91.56 194 PRO A CA 1
ATOM 1523 C C . PRO A 1 194 ? -11.714 15.892 -1.418 1.00 91.56 194 PRO A C 1
ATOM 1525 O O . PRO A 1 194 ? -10.660 16.337 -0.974 1.00 91.56 194 PRO A O 1
ATOM 1528 N N . HIS A 1 195 ? -12.766 15.684 -0.626 1.00 89.62 195 HIS A N 1
ATOM 1529 C CA . HIS A 1 195 ? -12.821 16.103 0.777 1.00 89.62 195 HIS A CA 1
ATOM 1530 C C . HIS A 1 195 ? -11.945 15.258 1.711 1.00 89.62 195 HIS A C 1
ATOM 1532 O O . HIS A 1 195 ? -11.218 15.816 2.532 1.00 89.62 195 HIS A O 1
ATOM 1538 N N . ASP A 1 196 ? -11.990 13.933 1.575 1.00 92.25 196 ASP A N 1
ATOM 1539 C CA . ASP A 1 196 ? -11.225 12.991 2.398 1.00 92.25 196 ASP A CA 1
ATOM 1540 C C . ASP A 1 196 ? -9.989 12.437 1.676 1.00 92.25 196 ASP A C 1
ATOM 1542 O O . ASP A 1 196 ? -9.041 11.998 2.330 1.00 92.25 196 ASP A O 1
ATOM 1546 N N . LEU A 1 197 ? -9.988 12.434 0.336 1.00 93.88 197 LEU A N 1
ATOM 1547 C CA . LEU A 1 197 ? -8.872 11.953 -0.482 1.00 93.88 197 LEU A CA 1
ATOM 1548 C C . LEU A 1 197 ? -8.644 12.811 -1.723 1.00 93.88 197 LEU A C 1
ATOM 1550 O O . LEU A 1 197 ? -9.566 13.432 -2.248 1.00 93.88 197 LEU A O 1
ATOM 1554 N N . GLN A 1 198 ? -7.420 12.750 -2.244 1.00 94.31 198 GLN A N 1
ATOM 1555 C CA . GLN A 1 198 ? -7.046 13.331 -3.528 1.00 94.31 198 GLN A CA 1
ATOM 1556 C C . GLN A 1 198 ? -6.505 12.245 -4.457 1.00 94.31 198 GLN A C 1
ATOM 1558 O O . GLN A 1 198 ? -5.640 11.459 -4.067 1.00 94.31 198 GLN A O 1
ATOM 1563 N N . TYR A 1 199 ? -6.990 12.226 -5.698 1.00 91.69 199 TYR A N 1
ATOM 1564 C CA . TYR A 1 199 ? -6.427 11.370 -6.735 1.00 91.69 199 TYR A CA 1
ATOM 1565 C C . TYR A 1 199 ? -5.127 11.964 -7.268 1.00 91.69 199 TYR A C 1
ATOM 1567 O O . TYR A 1 199 ? -5.077 13.131 -7.656 1.00 91.69 199 TYR A O 1
ATOM 1575 N N . LEU A 1 200 ? -4.092 11.131 -7.321 1.00 90.38 200 LEU A N 1
ATOM 1576 C CA . LEU A 1 200 ? -2.843 11.419 -8.008 1.00 90.38 200 LEU A CA 1
ATOM 1577 C C . LEU A 1 200 ? -2.680 10.381 -9.116 1.00 90.38 200 LEU A C 1
ATOM 1579 O O . LEU A 1 200 ? -2.391 9.221 -8.829 1.00 90.38 200 LEU A O 1
ATOM 1583 N N . SER A 1 201 ? -2.906 10.788 -10.366 1.00 85.19 201 SER A N 1
ATOM 1584 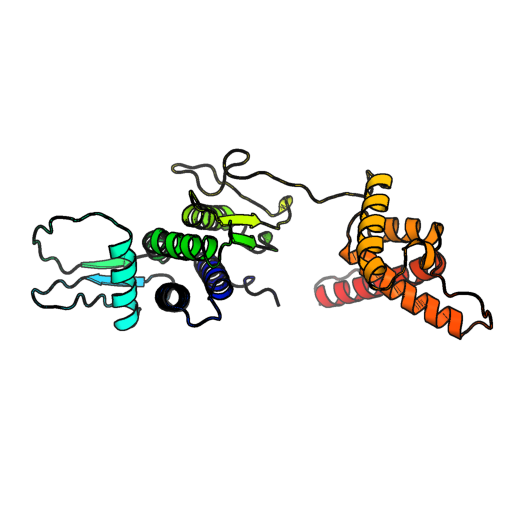C CA . SER A 1 201 ? -2.638 9.914 -11.508 1.00 85.19 201 SER A CA 1
ATOM 1585 C C . SER A 1 201 ? -1.131 9.796 -11.706 1.00 85.19 201 SER A C 1
ATOM 1587 O O . SER A 1 201 ? -0.444 10.813 -11.810 1.00 85.19 201 SER A O 1
ATOM 1589 N N . LEU A 1 202 ? -0.631 8.563 -11.745 1.00 81.00 202 LEU A N 1
ATOM 1590 C CA . LEU A 1 202 ? 0.757 8.255 -12.100 1.00 81.00 202 LEU A CA 1
ATOM 1591 C C . LEU A 1 202 ? 0.887 7.798 -13.560 1.00 81.00 202 LEU A C 1
ATOM 1593 O O . LEU A 1 202 ? 1.996 7.560 -14.032 1.00 81.00 202 LEU A O 1
ATOM 1597 N N . ASP A 1 203 ? -0.233 7.682 -14.276 1.00 74.50 203 ASP A N 1
ATOM 1598 C CA . ASP A 1 203 ? -0.253 7.203 -15.651 1.00 74.50 203 ASP A CA 1
ATOM 1599 C C . ASP A 1 203 ? 0.261 8.298 -16.592 1.00 74.50 203 ASP A C 1
ATOM 1601 O O . ASP A 1 203 ? -0.451 9.248 -16.922 1.00 74.50 203 ASP A O 1
ATOM 1605 N N . VAL A 1 204 ? 1.501 8.146 -17.058 1.00 75.06 204 VAL A N 1
ATOM 1606 C CA . VAL A 1 204 ? 2.030 8.902 -18.198 1.00 75.06 204 VAL A CA 1
ATOM 1607 C C . VAL A 1 204 ? 2.061 7.961 -19.401 1.00 75.06 204 VAL A C 1
ATOM 1609 O O . VAL A 1 204 ? 2.956 7.128 -19.564 1.00 75.06 204 VAL A O 1
ATOM 1612 N N . GLY A 1 205 ? 1.017 8.052 -20.222 1.00 73.06 205 GLY A N 1
ATOM 1613 C CA . GLY A 1 205 ? 0.878 7.252 -21.436 1.00 73.06 205 GLY A CA 1
ATOM 1614 C C . GLY A 1 205 ? 1.714 7.779 -22.606 1.00 73.06 205 GLY A C 1
ATOM 1615 O O . GLY A 1 205 ? 2.262 8.878 -22.566 1.00 73.06 205 GLY A O 1
ATOM 1616 N N . LEU A 1 206 ? 1.737 7.021 -23.707 1.00 74.00 206 LEU A N 1
ATOM 1617 C CA . LEU A 1 206 ? 2.413 7.409 -24.958 1.00 74.00 206 LEU A CA 1
ATOM 1618 C C . LEU A 1 206 ? 1.858 8.678 -25.620 1.00 74.00 206 LEU A C 1
ATOM 1620 O O . LEU A 1 206 ? 2.509 9.225 -26.508 1.00 74.00 206 LEU A O 1
ATOM 1624 N N . ALA A 1 207 ? 0.675 9.145 -25.205 1.00 79.88 207 ALA A N 1
ATOM 1625 C CA . ALA A 1 207 ? 0.108 10.408 -25.672 1.00 79.88 207 ALA A CA 1
ATOM 1626 C C . ALA A 1 207 ? 1.055 11.594 -25.416 1.00 79.88 207 ALA A C 1
ATOM 1628 O O . ALA A 1 207 ? 1.062 12.542 -26.195 1.00 79.88 207 ALA A O 1
ATOM 1629 N N . ASP A 1 208 ? 1.886 11.501 -24.374 1.00 84.44 208 ASP A N 1
ATOM 1630 C CA . ASP A 1 208 ? 2.975 12.435 -24.112 1.00 84.44 208 ASP A CA 1
ATOM 1631 C C . ASP A 1 208 ? 4.320 11.693 -24.070 1.00 84.44 208 ASP A C 1
ATOM 1633 O O . ASP A 1 208 ? 4.913 11.439 -23.018 1.00 84.44 208 ASP A O 1
ATOM 1637 N N . PHE A 1 209 ? 4.794 11.304 -25.257 1.00 89.25 209 PHE A N 1
ATOM 1638 C CA . PHE A 1 209 ? 6.065 10.597 -25.421 1.00 89.25 209 PHE A CA 1
ATOM 1639 C C . PHE A 1 209 ? 7.254 11.364 -24.826 1.00 89.25 209 PHE A C 1
ATOM 1641 O O . PHE A 1 209 ? 8.144 10.749 -24.240 1.00 89.25 209 PHE A O 1
ATOM 1648 N N . GLY A 1 210 ? 7.276 12.694 -24.967 1.00 89.94 210 GLY A N 1
ATOM 1649 C CA . GLY A 1 210 ? 8.361 13.531 -24.457 1.00 89.94 210 GLY A CA 1
ATOM 1650 C C . GLY A 1 210 ? 8.464 13.447 -22.937 1.00 89.94 210 GLY A C 1
ATOM 1651 O O . GLY A 1 210 ? 9.541 13.158 -22.412 1.00 89.94 210 GLY A O 1
ATOM 1652 N N . THR A 1 211 ? 7.335 13.606 -22.245 1.00 89.31 211 THR A N 1
ATOM 1653 C CA . THR A 1 211 ? 7.269 13.475 -20.786 1.00 89.31 211 THR A CA 1
ATOM 1654 C C . THR A 1 211 ? 7.577 12.049 -20.334 1.00 89.31 211 THR A C 1
ATOM 1656 O O . THR A 1 211 ? 8.358 11.868 -19.400 1.00 89.31 211 THR A O 1
ATOM 1659 N N . ALA A 1 212 ? 7.050 11.027 -21.018 1.00 89.69 212 ALA A N 1
ATOM 1660 C CA . ALA A 1 212 ? 7.341 9.629 -20.694 1.00 89.69 212 ALA A CA 1
ATOM 1661 C C . ALA A 1 212 ? 8.838 9.303 -20.816 1.00 89.69 212 ALA A C 1
ATOM 1663 O O . ALA A 1 212 ? 9.414 8.683 -19.921 1.00 89.69 212 ALA A O 1
ATOM 1664 N N . LYS A 1 213 ? 9.481 9.755 -21.901 1.00 92.19 213 LYS A N 1
ATOM 1665 C CA . LYS A 1 213 ? 10.921 9.582 -22.125 1.00 92.19 213 LYS A CA 1
ATOM 1666 C C . LYS A 1 213 ? 11.733 10.298 -21.053 1.00 92.19 213 LYS A C 1
ATOM 1668 O O . LYS A 1 213 ? 12.596 9.669 -20.454 1.00 92.19 213 LYS A O 1
ATOM 1673 N N . ALA A 1 214 ? 11.445 11.573 -20.788 1.00 92.44 214 ALA A N 1
ATOM 1674 C CA . ALA A 1 214 ? 12.171 12.353 -19.789 1.00 92.44 214 ALA A CA 1
ATOM 1675 C C . ALA A 1 214 ? 12.072 11.721 -18.393 1.00 92.44 214 ALA A C 1
ATOM 1677 O O . ALA A 1 214 ? 13.091 11.542 -17.731 1.00 92.44 214 ALA A O 1
ATOM 1678 N N . PHE A 1 215 ? 10.868 11.305 -17.991 1.00 91.69 215 PHE A N 1
ATOM 1679 C CA . PHE A 1 215 ? 10.643 10.610 -16.728 1.00 91.69 215 PHE A CA 1
ATOM 1680 C C . PHE A 1 215 ? 11.448 9.306 -16.637 1.00 91.69 215 PHE A C 1
ATOM 1682 O O . PHE A 1 215 ? 12.171 9.092 -15.668 1.00 91.69 215 PHE A O 1
ATOM 1689 N N . LEU A 1 216 ? 11.367 8.435 -17.648 1.00 92.38 216 LEU A N 1
ATOM 1690 C CA . LEU A 1 216 ? 12.085 7.158 -17.635 1.00 92.38 216 LEU A CA 1
ATOM 1691 C C . LEU A 1 216 ? 13.607 7.339 -17.675 1.00 92.38 216 LEU A C 1
ATOM 1693 O O . LEU A 1 216 ? 14.321 6.609 -16.988 1.00 92.38 216 LEU A O 1
ATOM 1697 N N . GLU A 1 217 ? 14.110 8.319 -18.429 1.00 93.31 217 GLU A N 1
ATOM 1698 C CA . GLU A 1 217 ? 15.534 8.663 -18.445 1.00 93.31 217 GLU A CA 1
ATOM 1699 C C . GLU A 1 217 ? 15.991 9.230 -17.089 1.00 93.31 217 GLU A C 1
ATOM 1701 O O . GLU A 1 217 ? 17.082 8.893 -16.631 1.00 93.31 217 GLU A O 1
ATOM 1706 N N . GLU A 1 218 ? 15.176 10.041 -16.406 1.00 94.00 218 GLU A N 1
ATOM 1707 C CA . GLU A 1 218 ? 15.469 10.536 -15.054 1.00 94.00 218 GLU A CA 1
ATOM 1708 C C . GLU A 1 218 ? 15.544 9.387 -14.042 1.00 94.00 218 GLU A C 1
ATOM 1710 O O . GLU A 1 218 ? 16.533 9.265 -13.313 1.00 94.00 218 GLU A O 1
ATOM 1715 N N . VAL A 1 219 ? 14.552 8.490 -14.048 1.00 92.50 219 VAL A N 1
ATOM 1716 C CA . VAL A 1 219 ? 14.538 7.312 -13.170 1.00 92.50 219 VAL A CA 1
ATOM 1717 C C . VAL A 1 219 ? 15.744 6.411 -13.460 1.00 92.50 219 VAL A C 1
ATOM 1719 O O . VAL A 1 219 ? 16.433 5.988 -12.530 1.00 92.50 219 VAL A O 1
ATOM 1722 N N . ALA A 1 220 ? 16.057 6.149 -14.733 1.00 93.31 220 ALA A N 1
ATOM 1723 C CA . ALA A 1 220 ? 17.211 5.341 -15.124 1.00 93.31 220 ALA A CA 1
ATOM 1724 C C . ALA A 1 220 ? 18.544 5.970 -14.713 1.00 93.31 220 ALA A C 1
ATOM 1726 O O . ALA A 1 220 ? 19.410 5.270 -14.191 1.00 93.31 220 ALA A O 1
ATOM 1727 N N . ASN A 1 221 ? 18.703 7.284 -14.878 1.00 95.19 221 ASN A N 1
ATOM 1728 C CA . ASN A 1 221 ? 19.883 7.995 -14.394 1.00 95.19 221 ASN A CA 1
ATOM 1729 C C . ASN A 1 221 ? 20.003 7.923 -12.868 1.00 95.19 221 ASN A C 1
ATOM 1731 O O . ASN A 1 221 ? 21.105 7.733 -12.369 1.00 95.19 221 ASN A O 1
ATOM 1735 N N . GLY A 1 222 ? 18.897 8.016 -12.124 1.00 94.12 222 GLY A N 1
ATOM 1736 C CA . GLY A 1 222 ? 18.907 7.843 -10.669 1.00 94.12 222 GLY A CA 1
ATOM 1737 C C . GLY A 1 222 ? 19.415 6.463 -10.238 1.00 94.12 222 GLY A C 1
ATOM 1738 O O . GLY A 1 222 ? 20.200 6.361 -9.296 1.00 94.12 222 GLY A O 1
ATOM 1739 N N . VAL A 1 223 ? 19.024 5.408 -10.960 1.00 92.06 223 VAL A N 1
ATOM 1740 C CA . VAL A 1 223 ? 19.505 4.038 -10.718 1.00 92.06 223 VAL A CA 1
ATOM 1741 C C . VAL A 1 223 ? 20.988 3.899 -11.085 1.00 92.06 223 VAL A C 1
ATOM 1743 O O . VAL A 1 223 ? 21.785 3.435 -10.267 1.00 92.06 223 VAL A O 1
ATOM 1746 N N . LEU A 1 224 ? 21.379 4.337 -12.284 1.00 92.44 224 LEU A N 1
ATOM 1747 C CA . LEU A 1 224 ? 22.747 4.204 -12.803 1.00 92.44 224 LEU A CA 1
ATOM 1748 C C . LEU A 1 224 ? 23.763 5.098 -12.077 1.00 92.44 224 LEU A C 1
ATOM 1750 O O . LEU A 1 224 ? 24.935 4.734 -11.969 1.00 92.44 224 LEU A O 1
ATOM 1754 N N . ALA A 1 225 ? 23.330 6.221 -11.501 1.00 93.50 225 ALA A N 1
ATOM 1755 C CA . ALA A 1 225 ? 24.198 7.105 -10.729 1.00 93.50 225 ALA A CA 1
ATOM 1756 C C . ALA A 1 225 ? 24.865 6.382 -9.548 1.00 93.50 225 ALA A C 1
ATOM 1758 O O . ALA A 1 225 ? 26.003 6.699 -9.204 1.00 93.50 225 ALA A O 1
ATOM 1759 N N . SER A 1 226 ? 24.203 5.373 -8.966 1.00 91.38 226 SER A N 1
ATOM 1760 C CA . SER A 1 226 ? 24.763 4.557 -7.876 1.00 91.38 226 SER A CA 1
ATOM 1761 C C . SER A 1 226 ? 26.024 3.776 -8.270 1.00 91.38 226 SER A C 1
ATOM 1763 O O . SER A 1 226 ? 26.840 3.451 -7.409 1.00 91.38 226 SER A O 1
ATOM 1765 N N . VAL A 1 227 ? 26.200 3.517 -9.567 1.00 91.88 227 VAL A N 1
ATOM 1766 C CA . VAL A 1 227 ? 27.345 2.809 -10.154 1.00 91.88 227 VAL A CA 1
ATOM 1767 C C . VAL A 1 227 ? 28.210 3.720 -11.035 1.00 91.88 227 VAL A C 1
ATOM 1769 O O . VAL A 1 227 ? 29.125 3.244 -11.696 1.00 91.88 227 VAL A O 1
ATOM 1772 N N . GLY A 1 228 ? 27.955 5.034 -11.021 1.00 92.75 228 GLY A N 1
ATOM 1773 C CA . GLY A 1 228 ? 28.759 6.033 -11.728 1.00 92.75 228 GLY A CA 1
ATOM 1774 C C . GLY A 1 228 ? 28.480 6.163 -13.228 1.00 92.75 228 GLY A C 1
ATOM 1775 O O . GLY A 1 228 ? 29.276 6.786 -13.924 1.00 92.75 228 GLY A O 1
ATOM 1776 N N . PHE A 1 229 ? 27.366 5.616 -13.721 1.00 91.94 229 PHE A N 1
ATOM 1777 C CA . PHE A 1 229 ? 26.975 5.694 -15.132 1.00 91.94 229 PHE A CA 1
ATOM 1778 C C . PHE A 1 229 ? 25.795 6.643 -15.349 1.00 91.94 229 PHE A C 1
ATOM 1780 O O . PHE A 1 229 ? 24.958 6.845 -14.466 1.00 91.94 229 PHE A O 1
ATOM 1787 N N . LYS A 1 230 ? 25.694 7.188 -16.560 1.00 93.06 230 LYS A N 1
ATOM 1788 C CA . LYS A 1 230 ? 24.480 7.820 -17.086 1.00 93.06 230 LYS A CA 1
ATOM 1789 C C . LYS A 1 230 ? 23.836 6.913 -18.119 1.00 93.06 230 LYS A C 1
ATOM 1791 O O . LYS A 1 230 ? 24.500 6.109 -18.768 1.00 93.06 230 LYS A O 1
ATOM 1796 N N . ILE A 1 231 ? 22.543 7.103 -18.359 1.00 92.81 231 ILE A N 1
ATOM 1797 C CA . ILE A 1 231 ? 21.835 6.360 -19.406 1.00 92.81 231 ILE A CA 1
ATOM 1798 C C . ILE A 1 231 ? 22.461 6.570 -20.794 1.00 92.81 231 ILE A C 1
ATOM 1800 O O . ILE A 1 231 ? 22.440 5.665 -21.622 1.00 92.81 231 ILE A O 1
ATOM 1804 N N . SER A 1 232 ? 23.053 7.742 -21.043 1.00 92.31 232 SER A N 1
ATOM 1805 C CA . SER A 1 232 ? 23.766 8.056 -22.287 1.00 92.31 232 SER A CA 1
ATOM 1806 C C . SER A 1 232 ? 25.011 7.207 -22.514 1.00 92.31 232 SER A C 1
ATOM 1808 O O . SER A 1 232 ? 25.415 7.056 -23.661 1.00 92.31 232 SER A O 1
ATOM 1810 N N . ASP A 1 233 ? 25.598 6.680 -21.442 1.00 90.56 233 ASP A N 1
ATOM 1811 C CA . ASP A 1 233 ? 26.838 5.903 -21.484 1.00 90.56 233 ASP A CA 1
ATOM 1812 C C . ASP A 1 233 ? 26.546 4.422 -21.763 1.00 90.56 233 ASP A C 1
ATOM 1814 O O . ASP A 1 233 ? 27.426 3.678 -22.180 1.00 90.56 233 ASP A O 1
ATOM 1818 N N . VAL A 1 234 ? 25.299 3.996 -21.529 1.00 90.81 234 VAL A N 1
ATOM 1819 C CA . VAL A 1 234 ? 24.861 2.599 -21.644 1.00 90.81 234 VAL A CA 1
ATOM 1820 C C . VAL A 1 234 ? 23.973 2.389 -22.871 1.00 90.81 234 VAL A C 1
ATOM 1822 O O . VAL A 1 234 ? 24.026 1.331 -23.491 1.00 90.81 234 VAL A O 1
ATOM 1825 N N . LEU A 1 235 ? 23.146 3.375 -23.240 1.00 92.94 235 LEU A N 1
ATOM 1826 C CA . LEU A 1 235 ? 22.189 3.279 -24.342 1.00 92.94 235 LEU A CA 1
ATOM 1827 C C . LEU A 1 235 ? 22.433 4.324 -25.430 1.00 92.94 235 LEU A C 1
ATOM 1829 O O . LEU A 1 235 ? 22.452 5.537 -25.180 1.00 92.94 235 LEU A O 1
ATOM 1833 N N . THR A 1 236 ? 22.418 3.854 -26.677 1.00 94.12 236 THR A N 1
ATOM 1834 C CA . THR A 1 236 ? 22.348 4.733 -27.852 1.00 94.12 236 THR A CA 1
ATOM 1835 C C . THR A 1 236 ? 21.052 5.564 -27.853 1.00 94.12 236 THR A C 1
ATOM 1837 O O . THR A 1 236 ? 20.021 5.104 -27.352 1.00 94.12 236 THR A O 1
ATOM 1840 N N . PRO A 1 237 ? 21.032 6.775 -28.448 1.00 94.06 237 PRO A N 1
ATOM 1841 C CA . PRO A 1 237 ? 19.819 7.599 -28.510 1.00 94.06 237 PRO A CA 1
ATOM 1842 C C . PRO A 1 237 ? 18.601 6.875 -29.100 1.00 94.06 237 PRO A C 1
ATOM 1844 O O . PRO A 1 237 ? 17.503 6.971 -28.554 1.00 94.06 237 PRO A O 1
ATOM 1847 N N . ALA A 1 238 ? 18.809 6.085 -30.158 1.00 94.44 238 ALA A N 1
ATOM 1848 C CA . ALA A 1 238 ? 17.755 5.291 -30.782 1.00 94.44 238 ALA A CA 1
ATOM 1849 C C . ALA A 1 238 ? 17.243 4.162 -29.866 1.00 94.44 238 ALA A C 1
ATOM 1851 O O . ALA A 1 238 ? 16.044 3.883 -29.853 1.00 94.44 238 ALA A O 1
ATOM 1852 N N . ALA A 1 239 ? 18.123 3.536 -29.072 1.00 94.31 239 ALA A N 1
ATOM 1853 C CA . ALA A 1 239 ? 17.724 2.540 -28.078 1.00 94.31 239 ALA A CA 1
ATOM 1854 C C . ALA A 1 239 ? 16.842 3.153 -26.987 1.00 94.31 239 ALA A C 1
ATOM 1856 O O . ALA A 1 239 ? 15.828 2.558 -26.625 1.00 94.31 239 ALA A O 1
ATOM 1857 N N . ARG A 1 240 ? 17.180 4.362 -26.511 1.00 94.06 240 ARG A N 1
ATOM 1858 C CA . ARG A 1 240 ? 16.391 5.064 -25.484 1.00 94.06 240 ARG A CA 1
ATOM 1859 C C . ARG A 1 240 ? 14.960 5.310 -25.953 1.00 94.06 240 ARG A C 1
ATOM 1861 O O . ARG A 1 240 ? 14.019 4.997 -25.233 1.00 94.06 240 ARG A O 1
ATOM 1868 N N . GLU A 1 241 ? 14.786 5.795 -27.181 1.00 93.81 241 GLU A N 1
ATOM 1869 C CA . GLU A 1 241 ? 13.458 6.043 -27.758 1.00 93.81 241 GLU A CA 1
ATOM 1870 C C . GLU A 1 241 ? 12.678 4.754 -28.004 1.00 93.81 241 GLU A C 1
ATOM 1872 O O . GLU A 1 241 ? 11.502 4.659 -27.647 1.00 93.81 241 GLU A O 1
ATOM 1877 N N . ARG A 1 242 ? 13.337 3.734 -28.565 1.00 93.25 242 ARG A N 1
ATOM 1878 C CA . ARG A 1 242 ? 12.711 2.433 -28.816 1.00 93.25 242 ARG A CA 1
ATOM 1879 C C . ARG A 1 242 ? 12.235 1.780 -27.520 1.00 93.25 242 ARG A C 1
ATOM 1881 O O . ARG A 1 242 ? 11.125 1.254 -27.486 1.00 93.25 242 ARG A O 1
ATOM 1888 N N . ALA A 1 243 ? 13.037 1.853 -26.462 1.00 92.50 243 ALA A N 1
ATOM 1889 C CA . ALA A 1 243 ? 12.699 1.272 -25.172 1.00 92.50 243 ALA A CA 1
ATOM 1890 C C . ALA A 1 243 ? 11.443 1.915 -24.558 1.00 92.50 243 ALA A C 1
ATOM 1892 O O . ALA A 1 243 ? 10.588 1.194 -24.051 1.00 92.50 243 ALA A O 1
ATOM 1893 N N . VAL A 1 244 ? 11.276 3.239 -24.677 1.00 91.94 244 VAL A N 1
ATOM 1894 C CA . VAL A 1 244 ? 10.065 3.948 -24.211 1.00 91.94 244 VAL A CA 1
ATOM 1895 C C . VAL A 1 244 ? 8.820 3.506 -24.989 1.00 91.94 244 VAL A C 1
ATOM 1897 O O . VAL A 1 244 ? 7.773 3.253 -24.394 1.00 91.94 244 VAL A O 1
ATOM 1900 N N . LEU A 1 245 ? 8.929 3.370 -26.316 1.00 89.88 245 LEU A N 1
ATOM 1901 C CA . LEU A 1 245 ? 7.813 2.919 -27.156 1.00 89.88 245 LEU A CA 1
ATOM 1902 C C . LEU A 1 245 ? 7.371 1.495 -26.802 1.00 89.88 245 LEU A C 1
ATOM 1904 O O . LEU A 1 245 ? 6.178 1.236 -26.662 1.00 89.88 245 LEU A O 1
ATOM 1908 N N . ILE A 1 246 ? 8.328 0.579 -26.635 1.00 88.44 246 ILE A N 1
ATOM 1909 C CA . ILE A 1 246 ? 8.048 -0.828 -26.315 1.00 88.44 246 ILE A CA 1
ATOM 1910 C C . ILE A 1 246 ? 7.497 -0.977 -24.892 1.00 88.44 246 ILE A C 1
ATOM 1912 O O . ILE A 1 246 ? 6.618 -1.809 -24.673 1.00 88.44 246 ILE A O 1
ATOM 1916 N N . ALA A 1 247 ? 7.961 -0.160 -23.943 1.00 85.50 247 ALA A N 1
ATOM 1917 C CA . ALA A 1 247 ? 7.424 -0.124 -22.582 1.00 85.50 247 ALA A CA 1
ATOM 1918 C C . ALA A 1 247 ? 5.990 0.442 -22.505 1.00 85.50 247 ALA A C 1
ATOM 1920 O O . ALA A 1 247 ? 5.364 0.373 -21.451 1.00 85.50 247 ALA A O 1
ATOM 1921 N N . GLY A 1 248 ? 5.447 0.988 -23.602 1.00 81.88 248 GLY A N 1
ATOM 1922 C CA . GLY A 1 248 ? 4.065 1.467 -23.654 1.00 81.88 248 GLY A CA 1
ATOM 1923 C C . GLY A 1 248 ? 3.836 2.809 -22.953 1.00 81.88 248 GLY A C 1
ATOM 1924 O O . GLY A 1 248 ? 2.706 3.107 -22.570 1.00 81.88 248 GLY A O 1
ATOM 1925 N N . GLY A 1 249 ? 4.881 3.629 -22.795 1.00 82.75 249 GLY A N 1
ATOM 1926 C CA . GLY A 1 249 ? 4.840 4.897 -22.058 1.00 82.75 249 GLY A CA 1
ATOM 1927 C C . GLY A 1 249 ? 5.758 4.858 -20.840 1.00 82.75 249 GLY A C 1
ATOM 1928 O O . GLY A 1 249 ? 6.798 4.209 -20.875 1.00 82.75 249 GLY A O 1
ATOM 1929 N N . ALA A 1 250 ? 5.385 5.538 -19.757 1.00 81.88 250 ALA A N 1
ATOM 1930 C CA . ALA A 1 250 ? 6.201 5.678 -18.547 1.00 81.88 250 ALA A CA 1
ATOM 1931 C C . ALA A 1 250 ? 6.085 4.502 -17.556 1.00 81.88 250 ALA A C 1
ATOM 1933 O O . ALA A 1 250 ? 6.135 4.689 -16.338 1.00 81.88 250 ALA A O 1
ATOM 1934 N N . VAL A 1 251 ? 5.927 3.273 -18.049 1.00 86.25 251 VAL A N 1
ATOM 1935 C CA . VAL A 1 251 ? 5.852 2.087 -17.185 1.00 86.25 251 VAL A CA 1
ATOM 1936 C C . VAL A 1 251 ? 7.270 1.675 -16.786 1.00 86.25 251 VAL A C 1
ATOM 1938 O O . VAL A 1 251 ? 7.914 0.867 -17.452 1.00 86.25 251 VAL A O 1
ATOM 1941 N N . ALA A 1 252 ? 7.771 2.242 -15.685 1.00 88.38 252 ALA A N 1
ATOM 1942 C CA . ALA A 1 252 ? 9.162 2.071 -15.252 1.00 88.38 252 ALA A CA 1
ATOM 1943 C C . ALA A 1 252 ? 9.583 0.600 -15.101 1.00 88.38 252 ALA A C 1
ATOM 1945 O O . ALA A 1 252 ? 10.684 0.235 -15.504 1.00 88.38 252 ALA A O 1
ATOM 1946 N N . ARG A 1 253 ? 8.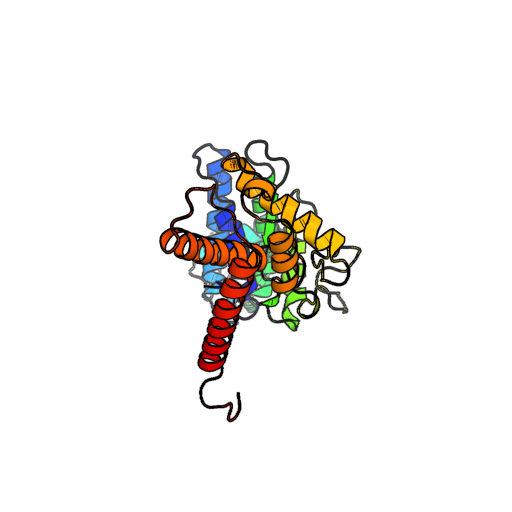703 -0.261 -14.573 1.00 87.31 253 ARG A N 1
ATOM 1947 C CA . ARG A 1 253 ? 8.975 -1.702 -14.438 1.00 87.31 253 ARG A CA 1
ATOM 1948 C C . ARG A 1 253 ? 9.246 -2.350 -15.796 1.00 87.31 253 ARG A C 1
ATOM 1950 O O . ARG A 1 253 ? 10.300 -2.946 -15.988 1.00 87.31 253 ARG A O 1
ATOM 1957 N N . ASP A 1 254 ? 8.326 -2.177 -16.743 1.00 87.44 254 ASP A N 1
ATOM 1958 C CA . ASP A 1 254 ? 8.458 -2.752 -18.082 1.00 87.44 254 ASP A CA 1
ATOM 1959 C C . ASP A 1 254 ? 9.671 -2.182 -18.815 1.00 87.44 254 ASP A C 1
ATOM 1961 O O . ASP A 1 254 ? 10.361 -2.926 -19.513 1.00 87.44 254 ASP A O 1
ATOM 1965 N N . TYR A 1 255 ? 9.966 -0.900 -18.605 1.00 91.81 255 TYR A N 1
ATOM 1966 C CA . TYR A 1 255 ? 11.157 -0.253 -19.132 1.00 91.81 255 TYR A CA 1
ATOM 1967 C C . TYR A 1 255 ? 12.446 -0.908 -18.615 1.00 91.81 255 TYR A C 1
ATOM 1969 O O . TYR A 1 255 ? 13.258 -1.348 -19.424 1.00 91.81 255 TYR A O 1
ATOM 1977 N N . PHE A 1 256 ? 12.629 -1.059 -17.298 1.00 92.50 256 PHE A N 1
ATOM 1978 C CA . PHE A 1 256 ? 13.846 -1.674 -16.748 1.00 92.50 256 PHE A CA 1
ATOM 1979 C C . PHE A 1 256 ? 13.983 -3.153 -17.092 1.00 92.50 256 PHE A C 1
ATOM 1981 O O . PHE A 1 256 ? 15.071 -3.579 -17.467 1.00 92.50 256 PHE A O 1
ATOM 1988 N N . ASP A 1 257 ? 12.892 -3.918 -17.056 1.00 90.62 257 ASP A N 1
ATOM 1989 C CA . ASP A 1 257 ? 12.914 -5.318 -17.483 1.00 90.62 257 ASP A CA 1
ATOM 1990 C C . ASP A 1 257 ? 13.345 -5.451 -18.956 1.00 90.62 257 ASP A C 1
ATOM 1992 O O . ASP A 1 257 ? 14.020 -6.408 -19.340 1.00 90.62 257 ASP A O 1
ATOM 1996 N N . LEU A 1 258 ? 12.955 -4.487 -19.803 1.00 92.75 258 LEU A N 1
ATOM 1997 C CA . LEU A 1 258 ? 13.372 -4.439 -21.203 1.00 92.75 258 LEU A CA 1
ATOM 1998 C C . LEU A 1 258 ? 14.852 -4.082 -21.309 1.00 92.75 258 LEU A C 1
ATOM 2000 O O . LEU A 1 258 ? 15.554 -4.718 -22.087 1.00 92.75 258 LEU A O 1
ATOM 2004 N N . LEU A 1 259 ? 15.323 -3.100 -20.534 1.00 92.75 259 LEU A N 1
ATOM 2005 C CA . LEU A 1 259 ? 16.729 -2.702 -20.521 1.00 92.75 259 LEU A CA 1
ATOM 2006 C C . LEU A 1 259 ? 17.646 -3.834 -20.056 1.00 92.75 259 LEU A C 1
ATOM 2008 O O . LEU A 1 259 ? 18.675 -4.054 -20.684 1.00 92.75 259 LEU A O 1
ATOM 20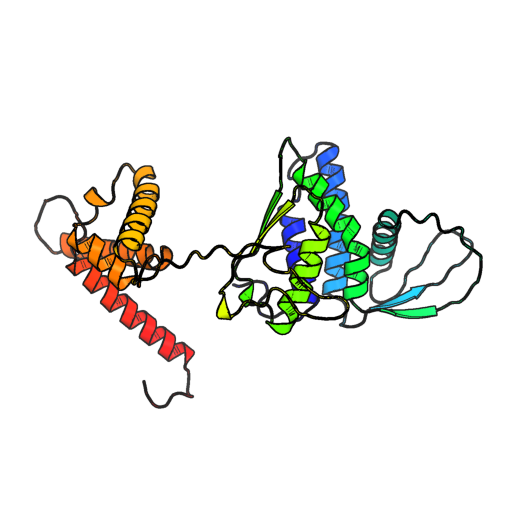12 N N . SER A 1 260 ? 17.269 -4.581 -19.017 1.00 91.94 260 SER A N 1
ATOM 2013 C CA . SER A 1 260 ? 18.026 -5.754 -18.568 1.00 91.94 260 SER A CA 1
ATOM 2014 C C . SER A 1 260 ? 18.098 -6.822 -19.660 1.00 91.94 260 SER A C 1
ATOM 2016 O O . SER A 1 260 ? 19.184 -7.280 -19.995 1.00 91.94 260 SER A O 1
ATOM 2018 N N . ALA A 1 261 ? 16.968 -7.152 -20.292 1.00 91.69 261 ALA A N 1
ATOM 2019 C CA . ALA A 1 261 ? 16.950 -8.120 -21.389 1.00 91.69 261 ALA A CA 1
ATOM 2020 C C . ALA A 1 261 ? 17.728 -7.636 -22.631 1.00 91.69 261 ALA A C 1
ATOM 2022 O O . ALA A 1 261 ? 18.331 -8.443 -23.336 1.00 91.69 261 ALA A O 1
ATOM 2023 N N . ALA A 1 262 ? 17.719 -6.330 -22.907 1.00 93.00 262 ALA A N 1
ATOM 2024 C CA . ALA A 1 262 ? 18.497 -5.730 -23.987 1.00 93.00 262 ALA A CA 1
ATOM 2025 C C . ALA A 1 262 ? 20.000 -5.729 -23.671 1.00 93.00 262 ALA A C 1
ATOM 2027 O O . ALA A 1 262 ? 20.805 -5.941 -24.572 1.00 93.00 262 ALA A O 1
ATOM 2028 N N . ALA A 1 263 ? 20.382 -5.548 -22.403 1.00 90.94 263 ALA A N 1
ATOM 2029 C CA . ALA A 1 263 ? 21.766 -5.665 -21.962 1.00 90.94 263 ALA A CA 1
ATOM 2030 C C . ALA A 1 263 ? 22.294 -7.092 -22.164 1.00 90.94 263 ALA A C 1
ATOM 2032 O O . ALA A 1 263 ? 23.378 -7.251 -22.718 1.00 90.94 263 ALA A O 1
ATOM 2033 N N . ASP A 1 264 ? 21.510 -8.113 -21.803 1.00 89.94 264 ASP A N 1
ATOM 2034 C CA . ASP A 1 264 ? 21.866 -9.518 -22.039 1.00 89.94 264 ASP A CA 1
ATOM 2035 C C . ASP A 1 264 ? 22.044 -9.802 -23.541 1.00 89.94 264 ASP A C 1
ATOM 2037 O O . ASP A 1 264 ? 23.062 -10.355 -23.961 1.00 89.94 264 ASP A O 1
ATOM 2041 N N . ALA A 1 265 ? 21.088 -9.364 -24.370 1.00 87.06 265 ALA A N 1
ATOM 2042 C CA . ALA A 1 265 ? 21.139 -9.547 -25.822 1.00 87.06 265 ALA A CA 1
ATOM 2043 C C . ALA A 1 265 ? 22.358 -8.856 -26.455 1.00 87.06 265 ALA A C 1
ATOM 2045 O O . ALA A 1 265 ? 23.074 -9.464 -27.257 1.00 87.06 265 ALA A O 1
ATOM 2046 N N . GLY A 1 266 ? 22.620 -7.609 -26.058 1.00 86.69 266 GLY A N 1
ATOM 2047 C CA . GLY A 1 266 ? 23.775 -6.855 -26.525 1.00 86.69 266 GLY A CA 1
ATOM 2048 C C . GLY A 1 266 ? 25.086 -7.494 -26.076 1.00 86.69 266 GLY A C 1
ATOM 2049 O O . GLY A 1 266 ? 26.027 -7.582 -26.862 1.00 86.69 266 GLY A O 1
ATOM 2050 N N . TRP A 1 267 ? 25.164 -7.960 -24.827 1.00 86.00 267 TRP A N 1
ATOM 2051 C CA . TRP A 1 267 ? 26.365 -8.591 -24.284 1.00 86.00 267 TRP A CA 1
ATOM 2052 C C . TRP A 1 267 ? 26.707 -9.876 -25.041 1.00 86.00 267 TRP A C 1
ATOM 2054 O O . TRP A 1 267 ? 27.850 -10.079 -25.451 1.00 86.00 267 TRP A O 1
ATOM 2064 N N . GLU A 1 268 ? 25.708 -10.718 -25.308 1.00 84.44 268 GLU A N 1
ATOM 2065 C CA . GLU A 1 268 ? 25.881 -11.908 -26.139 1.00 84.44 268 GLU A CA 1
ATOM 2066 C C . GLU A 1 268 ? 26.311 -11.568 -27.574 1.00 84.44 268 GLU A C 1
ATOM 2068 O O . GLU A 1 268 ? 27.147 -12.263 -28.152 1.00 84.44 268 GLU A O 1
ATOM 2073 N N . SER A 1 269 ? 25.744 -10.512 -28.165 1.00 79.62 269 SER A N 1
ATOM 2074 C CA . SER A 1 269 ? 26.119 -10.035 -29.501 1.00 79.62 269 SER A CA 1
ATOM 2075 C C . SER A 1 269 ? 27.577 -9.563 -29.537 1.00 79.62 269 SER A C 1
ATOM 2077 O O . SER A 1 269 ? 28.348 -9.978 -30.406 1.00 79.62 269 SER A O 1
ATOM 2079 N N . ALA A 1 270 ? 27.992 -8.787 -28.532 1.00 81.62 270 ALA A N 1
ATOM 2080 C CA . ALA A 1 270 ? 29.354 -8.289 -28.383 1.00 81.62 270 ALA A CA 1
ATOM 2081 C C . ALA A 1 270 ? 30.376 -9.421 -28.196 1.00 81.62 270 ALA A C 1
ATOM 2083 O O . ALA A 1 270 ? 31.455 -9.356 -28.772 1.00 81.62 270 ALA A O 1
ATOM 2084 N N . GLN A 1 271 ? 30.034 -10.489 -27.466 1.00 80.44 271 GLN A N 1
ATOM 2085 C CA . GLN A 1 271 ? 30.904 -11.666 -27.327 1.00 80.44 271 GLN A CA 1
ATOM 2086 C C . GLN A 1 271 ? 31.068 -12.469 -28.625 1.00 80.44 271 GLN A C 1
ATOM 2088 O O . GLN A 1 271 ? 32.088 -13.133 -28.812 1.00 80.44 271 GLN A O 1
ATOM 2093 N N . ARG A 1 272 ? 30.067 -12.446 -29.515 1.00 75.00 272 ARG A N 1
ATOM 2094 C CA . ARG A 1 272 ? 30.124 -13.126 -30.821 1.00 75.00 272 ARG A CA 1
ATOM 2095 C C . ARG A 1 272 ? 30.879 -12.307 -31.877 1.00 75.00 272 ARG A C 1
ATOM 2097 O O . ARG A 1 272 ? 31.351 -12.886 -32.854 1.00 75.00 272 ARG A O 1
ATOM 2104 N N . GLY A 1 273 ? 30.987 -10.989 -31.701 1.00 66.31 273 GLY A N 1
ATOM 2105 C CA . GLY A 1 273 ? 31.752 -10.086 -32.566 1.00 66.31 273 GLY A CA 1
ATOM 2106 C C . GLY A 1 273 ? 33.195 -9.857 -32.090 1.00 66.31 273 GLY A C 1
ATOM 2107 O O . GLY A 1 273 ? 33.493 -9.943 -30.907 1.00 66.31 273 GLY A O 1
ATOM 2108 N N . GLN A 1 274 ? 34.111 -9.520 -33.005 1.00 50.97 274 GLN A N 1
ATOM 2109 C CA . GLN A 1 274 ? 35.489 -9.091 -32.684 1.00 50.97 274 GLN A CA 1
ATOM 2110 C C . GLN A 1 274 ? 35.621 -7.560 -32.519 1.00 50.97 274 GLN A C 1
ATOM 2112 O O . GLN A 1 274 ? 36.640 -6.985 -32.895 1.00 50.97 274 GLN A O 1
ATOM 2117 N N . ASN A 1 275 ? 34.614 -6.868 -31.979 1.00 48.16 275 ASN A N 1
ATOM 2118 C CA . ASN A 1 275 ? 34.688 -5.411 -31.815 1.00 48.16 275 ASN A CA 1
ATOM 2119 C C . ASN A 1 275 ? 35.024 -5.040 -30.369 1.00 48.16 275 ASN A C 1
ATOM 2121 O O . ASN A 1 275 ? 34.183 -5.109 -29.480 1.00 48.16 275 ASN A O 1
ATOM 2125 N N . GLY A 1 276 ? 36.280 -4.639 -30.163 1.00 51.28 276 GLY A N 1
ATOM 2126 C CA . GLY A 1 276 ? 36.832 -4.152 -28.899 1.00 51.28 276 GLY A CA 1
ATOM 2127 C C . GLY A 1 276 ? 36.530 -2.682 -28.601 1.00 51.28 276 GLY A C 1
ATOM 2128 O O . GLY A 1 276 ? 37.410 -1.999 -28.089 1.00 51.28 276 GLY A O 1
ATOM 2129 N N . ASP A 1 277 ? 35.326 -2.202 -28.916 1.00 57.06 277 ASP A N 1
ATOM 2130 C CA . ASP A 1 277 ? 34.880 -0.856 -28.536 1.00 57.06 277 ASP A CA 1
ATOM 2131 C C . ASP A 1 277 ? 33.797 -0.928 -27.455 1.00 57.06 277 ASP A C 1
ATOM 2133 O O . ASP A 1 277 ? 33.118 -1.946 -27.303 1.00 57.06 277 ASP A O 1
ATOM 2137 N N . SER A 1 278 ? 33.682 0.133 -26.652 1.00 66.75 278 SER A N 1
ATOM 2138 C CA . SER A 1 278 ? 32.886 0.148 -25.420 1.00 66.75 278 SER A CA 1
ATOM 2139 C C . SER A 1 278 ? 31.456 -0.360 -25.631 1.00 66.75 278 SER A C 1
ATOM 2141 O O . SER A 1 278 ? 30.714 0.180 -26.454 1.00 66.75 278 SER A O 1
ATOM 2143 N N . PHE A 1 279 ? 31.066 -1.368 -24.849 1.00 81.12 279 PHE A N 1
ATOM 2144 C CA . PHE A 1 279 ? 29.742 -1.983 -24.890 1.00 81.12 279 PHE A CA 1
ATOM 2145 C C . PHE A 1 279 ? 28.630 -0.941 -24.687 1.00 81.12 279 PHE A C 1
ATOM 2147 O O . PHE A 1 279 ? 28.541 -0.325 -23.626 1.00 81.12 279 PHE A O 1
ATOM 2154 N N . MET A 1 280 ? 27.772 -0.773 -25.695 1.00 88.19 280 MET A N 1
ATOM 2155 C CA . MET A 1 280 ? 26.570 0.060 -25.637 1.00 88.19 280 MET A CA 1
ATOM 2156 C C . MET A 1 280 ? 25.382 -0.692 -26.226 1.00 88.19 280 MET A C 1
ATOM 2158 O O . MET A 1 280 ? 25.500 -1.350 -27.256 1.00 88.19 280 MET A O 1
ATOM 2162 N N . ILE A 1 281 ? 24.220 -0.527 -25.600 1.00 91.75 281 ILE A N 1
ATOM 2163 C CA . ILE A 1 281 ? 22.966 -1.149 -26.015 1.00 91.75 281 ILE A CA 1
ATOM 2164 C C . ILE A 1 281 ? 22.369 -0.354 -27.185 1.00 91.75 281 ILE A C 1
ATOM 2166 O O . ILE A 1 281 ? 22.054 0.845 -27.084 1.00 91.75 281 ILE A O 1
ATOM 2170 N N . GLY A 1 282 ? 22.220 -1.034 -28.318 1.00 93.00 282 GLY A N 1
ATOM 2171 C CA . GLY A 1 282 ? 21.645 -0.522 -29.553 1.00 93.00 282 GLY A CA 1
ATOM 2172 C C . GLY A 1 282 ? 20.127 -0.688 -29.632 1.00 93.00 282 GLY A C 1
ATOM 2173 O O . GLY A 1 282 ? 19.497 -1.411 -28.861 1.00 93.00 282 GLY A O 1
ATOM 2174 N N . ALA A 1 283 ? 19.506 -0.018 -30.606 1.00 93.00 283 ALA A N 1
ATOM 2175 C CA . ALA A 1 283 ? 18.073 -0.181 -30.867 1.00 93.00 283 ALA A CA 1
ATOM 2176 C C . ALA A 1 283 ? 17.715 -1.609 -31.322 1.00 93.00 283 ALA A C 1
ATOM 2178 O O . ALA A 1 283 ? 16.586 -2.051 -31.109 1.00 93.00 283 ALA A O 1
ATOM 2179 N N . GLU A 1 284 ? 18.666 -2.318 -31.934 1.00 91.44 284 GLU A N 1
ATOM 2180 C CA . GLU A 1 284 ? 18.528 -3.716 -32.352 1.00 91.44 284 GLU A CA 1
ATOM 2181 C C . GLU A 1 284 ? 18.454 -4.661 -31.149 1.00 91.44 284 GLU A C 1
ATOM 2183 O O . GLU A 1 284 ? 17.573 -5.516 -31.110 1.00 91.44 284 GLU A O 1
ATOM 2188 N N . ASP A 1 285 ? 19.286 -4.446 -30.125 1.00 92.25 285 ASP A N 1
ATOM 2189 C CA . ASP A 1 285 ? 19.271 -5.241 -28.890 1.00 92.25 285 ASP A CA 1
ATOM 2190 C C . ASP A 1 285 ? 17.944 -5.075 -28.141 1.00 92.25 285 ASP A C 1
ATOM 2192 O O . ASP A 1 285 ? 17.335 -6.045 -27.686 1.00 92.25 285 ASP A O 1
ATOM 2196 N N . VAL A 1 286 ? 17.437 -3.838 -28.087 1.00 93.56 286 VAL A N 1
ATOM 2197 C CA . VAL A 1 286 ? 16.115 -3.534 -27.521 1.00 93.56 286 VAL A CA 1
ATOM 2198 C C . VAL A 1 286 ? 15.005 -4.235 -28.313 1.00 93.56 286 VAL A C 1
ATOM 2200 O O . VAL A 1 286 ? 14.075 -4.788 -27.722 1.00 93.56 286 VAL A O 1
ATOM 2203 N N . GLN A 1 287 ? 15.095 -4.253 -29.644 1.00 91.81 287 GLN A N 1
ATOM 2204 C CA . GLN A 1 287 ? 14.124 -4.937 -30.500 1.00 91.81 287 GLN A CA 1
ATOM 2205 C C . GLN A 1 287 ? 14.170 -6.462 -30.312 1.00 91.81 287 GLN A C 1
ATOM 2207 O O . GLN A 1 287 ? 13.121 -7.107 -30.231 1.00 91.81 287 GLN A O 1
ATOM 2212 N N . ALA A 1 288 ? 15.367 -7.040 -30.206 1.00 89.94 288 ALA A N 1
ATOM 2213 C CA . ALA A 1 288 ? 15.561 -8.461 -29.940 1.00 89.94 288 ALA A CA 1
ATOM 2214 C C . ALA A 1 288 ? 14.968 -8.852 -28.576 1.00 89.94 288 ALA A C 1
ATOM 2216 O O . ALA A 1 288 ? 14.188 -9.806 -28.480 1.00 89.94 288 ALA A O 1
ATOM 2217 N N . ALA A 1 289 ? 15.249 -8.059 -27.538 1.00 91.12 289 ALA A N 1
ATOM 2218 C CA . ALA A 1 289 ? 14.683 -8.235 -26.206 1.00 91.12 289 ALA A CA 1
ATOM 2219 C C . ALA A 1 289 ? 13.147 -8.162 -26.214 1.00 91.12 289 ALA A C 1
ATOM 2221 O O . ALA A 1 289 ? 12.477 -9.000 -25.603 1.00 91.12 289 ALA A O 1
ATOM 2222 N N . ALA A 1 290 ? 12.571 -7.212 -26.953 1.00 88.75 290 ALA A N 1
ATOM 2223 C CA . ALA A 1 290 ? 11.125 -7.082 -27.100 1.00 88.75 290 ALA A CA 1
ATOM 2224 C C . ALA A 1 290 ? 10.487 -8.315 -27.754 1.00 88.75 290 ALA A C 1
ATOM 2226 O O . ALA A 1 290 ? 9.468 -8.810 -27.267 1.00 88.75 290 ALA A O 1
ATOM 2227 N N . GLY A 1 291 ? 11.110 -8.852 -28.809 1.00 86.19 291 GLY A N 1
ATOM 2228 C CA . GLY A 1 291 ? 10.659 -10.078 -29.468 1.00 86.19 291 GLY A CA 1
ATOM 2229 C C . GLY A 1 291 ? 10.595 -11.267 -28.505 1.00 86.19 291 GLY A C 1
ATOM 2230 O O . GLY A 1 291 ? 9.579 -11.961 -28.433 1.00 86.19 291 GLY A O 1
ATOM 2231 N N . LEU A 1 292 ? 11.637 -11.454 -27.690 1.00 82.00 292 LEU A N 1
ATOM 2232 C CA . LEU A 1 292 ? 11.686 -12.516 -26.678 1.00 82.00 292 LEU A CA 1
ATOM 2233 C C . LEU A 1 292 ? 10.639 -12.329 -25.571 1.00 82.00 292 LEU A C 1
ATOM 2235 O O . LEU A 1 292 ? 10.056 -13.310 -25.098 1.00 82.00 292 LEU A O 1
ATOM 2239 N N . ARG A 1 293 ? 10.384 -11.087 -25.142 1.00 80.25 293 ARG A N 1
ATOM 2240 C CA . ARG A 1 293 ? 9.356 -10.788 -24.131 1.00 80.25 293 ARG A CA 1
ATOM 2241 C C . ARG A 1 293 ? 7.950 -11.032 -24.661 1.00 80.25 293 ARG A C 1
ATOM 2243 O O . ARG A 1 293 ? 7.140 -11.610 -23.942 1.00 80.25 293 ARG A O 1
ATOM 2250 N N . LEU A 1 294 ? 7.670 -10.668 -25.913 1.00 80.44 294 LEU A N 1
ATOM 2251 C CA . LEU A 1 294 ? 6.384 -10.958 -26.545 1.00 80.44 294 LEU A CA 1
ATOM 2252 C C . LEU A 1 294 ? 6.134 -12.469 -26.623 1.00 80.44 294 LEU A C 1
ATOM 2254 O O . LEU A 1 294 ? 5.054 -12.922 -26.257 1.00 80.44 294 LEU A O 1
ATOM 2258 N N . GLN A 1 295 ? 7.137 -13.256 -27.023 1.00 78.81 295 GLN A N 1
ATOM 2259 C CA . GLN A 1 295 ? 7.021 -14.717 -27.074 1.00 78.81 295 GLN A CA 1
ATOM 2260 C C . GLN A 1 295 ? 6.785 -15.342 -25.694 1.00 78.81 295 GLN A C 1
ATOM 2262 O O . GLN A 1 295 ? 5.982 -16.267 -25.574 1.00 78.81 295 GLN A O 1
ATOM 2267 N N . ARG A 1 296 ? 7.464 -14.844 -24.649 1.00 76.06 296 ARG A N 1
ATOM 2268 C CA . ARG A 1 296 ? 7.217 -15.273 -23.263 1.00 76.06 296 ARG A CA 1
ATOM 2269 C C . ARG A 1 296 ? 5.801 -14.926 -22.826 1.00 76.06 296 ARG A C 1
ATOM 2271 O O . ARG A 1 296 ? 5.061 -15.823 -22.456 1.00 76.06 296 ARG A O 1
ATOM 2278 N N . LYS A 1 297 ? 5.374 -13.676 -23.014 1.00 74.81 297 LYS A N 1
ATOM 2279 C CA . LYS A 1 297 ? 4.017 -13.234 -22.671 1.00 74.81 297 LYS A CA 1
ATOM 2280 C C . LYS A 1 297 ? 2.943 -14.029 -23.416 1.00 74.81 297 LYS A C 1
ATOM 2282 O O . LYS A 1 297 ? 1.947 -14.405 -22.820 1.00 74.81 297 LYS A O 1
ATOM 2287 N N . GLN A 1 298 ? 3.142 -14.338 -24.698 1.00 78.19 298 GLN A N 1
ATOM 2288 C CA . GLN A 1 298 ? 2.237 -15.206 -25.461 1.00 78.19 298 GLN A CA 1
ATOM 2289 C C . GLN A 1 298 ? 2.198 -16.637 -24.913 1.00 78.19 298 GLN A C 1
ATOM 2291 O O . GLN A 1 298 ? 1.138 -17.256 -24.903 1.00 78.19 298 GLN A O 1
ATOM 2296 N N . ARG A 1 299 ? 3.336 -17.174 -24.464 1.00 73.81 299 ARG A N 1
ATOM 2297 C CA . ARG A 1 299 ? 3.414 -18.499 -23.841 1.00 73.81 299 ARG A CA 1
ATOM 2298 C C . ARG A 1 299 ? 2.703 -18.527 -22.492 1.00 73.81 299 ARG A C 1
ATOM 2300 O O . ARG A 1 299 ? 1.934 -19.454 -22.270 1.00 73.81 299 ARG A O 1
ATOM 2307 N N . ASP A 1 300 ? 2.910 -17.505 -21.669 1.00 73.69 300 ASP A N 1
ATOM 2308 C CA . ASP A 1 300 ? 2.276 -17.355 -20.357 1.00 73.69 300 ASP A CA 1
ATOM 2309 C C . ASP A 1 300 ? 0.757 -17.182 -20.510 1.00 73.69 300 ASP A C 1
ATOM 2311 O O . ASP A 1 300 ? -0.023 -17.881 -19.875 1.00 73.69 300 ASP A O 1
ATOM 2315 N N . LEU A 1 301 ? 0.316 -16.349 -21.463 1.00 72.00 301 LEU A N 1
ATOM 2316 C CA . LEU A 1 301 ? -1.103 -16.220 -21.810 1.00 72.00 301 LEU A CA 1
ATOM 2317 C C . LEU A 1 301 ? -1.697 -17.548 -22.299 1.00 72.00 301 LEU A C 1
ATOM 2319 O O . LEU A 1 301 ? -2.821 -17.879 -21.938 1.00 72.00 301 LEU A O 1
ATOM 2323 N N . ARG A 1 302 ? -0.957 -18.329 -23.097 1.00 71.81 302 ARG A N 1
ATOM 2324 C CA . ARG A 1 302 ? -1.390 -19.661 -23.552 1.00 71.81 302 ARG A CA 1
ATOM 2325 C C . ARG A 1 302 ? -1.443 -20.687 -22.418 1.00 71.81 302 ARG A C 1
ATOM 2327 O O . ARG A 1 302 ? -2.309 -21.557 -22.460 1.00 71.81 302 ARG A O 1
ATOM 2334 N N . SER A 1 303 ? -0.545 -20.618 -21.433 1.00 67.25 303 SER A N 1
ATOM 2335 C CA . SER A 1 303 ? -0.592 -21.497 -20.258 1.00 67.25 303 SER A CA 1
ATOM 2336 C C . SER A 1 303 ? -1.708 -21.113 -19.292 1.00 67.25 303 SER A C 1
ATOM 2338 O O . SER A 1 303 ? -2.365 -22.002 -18.755 1.00 67.25 303 SER A O 1
ATOM 2340 N N . ASP A 1 304 ? -1.958 -19.813 -19.120 1.00 60.91 304 ASP A N 1
ATOM 2341 C CA . ASP A 1 304 ? -3.015 -19.287 -18.253 1.00 60.91 304 ASP A CA 1
ATOM 2342 C C . ASP A 1 304 ? -4.409 -19.512 -18.858 1.00 60.91 304 ASP A C 1
ATOM 2344 O O . ASP A 1 304 ? -5.369 -19.766 -18.135 1.00 60.91 304 ASP A O 1
ATOM 2348 N N . ALA A 1 305 ? -4.525 -19.494 -20.190 1.00 65.00 305 ALA A N 1
ATOM 2349 C CA . ALA A 1 305 ? -5.768 -19.738 -20.925 1.00 65.00 305 ALA A CA 1
ATOM 2350 C C . ALA A 1 305 ? -6.151 -21.230 -21.076 1.00 65.00 305 ALA A C 1
ATOM 2352 O O . ALA A 1 305 ? -6.935 -21.562 -21.963 1.00 65.00 305 ALA A O 1
ATOM 2353 N N . GLY A 1 306 ? -5.594 -22.145 -20.271 1.00 52.47 306 GLY A N 1
ATOM 2354 C CA . GLY A 1 306 ? -5.724 -23.602 -20.438 1.00 52.47 306 GLY A CA 1
ATOM 2355 C C . GLY A 1 306 ? -7.115 -24.127 -20.867 1.00 52.47 306 GLY A C 1
ATOM 2356 O O . GLY A 1 306 ? -8.136 -23.716 -20.334 1.00 52.47 306 GLY A O 1
ATOM 2357 N N . ARG A 1 307 ? -7.116 -25.073 -21.828 1.00 48.66 307 ARG A N 1
ATOM 2358 C CA . ARG A 1 307 ? -8.220 -25.863 -22.450 1.00 48.66 307 ARG A CA 1
ATOM 2359 C C . ARG A 1 307 ? -9.505 -25.169 -22.940 1.00 48.66 307 ARG A C 1
ATOM 2361 O O . ARG A 1 307 ? -10.164 -25.785 -23.772 1.00 48.66 307 ARG A O 1
ATOM 2368 N N . ASP A 1 308 ? -9.818 -23.937 -22.556 1.00 50.59 308 ASP A N 1
ATOM 2369 C CA . ASP A 1 308 ? -11.098 -23.289 -22.902 1.00 50.59 308 ASP A CA 1
ATOM 2370 C C . ASP A 1 308 ? -10.990 -22.171 -23.958 1.00 50.59 308 ASP A C 1
ATOM 2372 O O . ASP A 1 308 ? -11.947 -21.435 -24.194 1.00 50.59 308 ASP A O 1
ATOM 2376 N N . ALA A 1 309 ? -9.861 -22.060 -24.665 1.00 48.25 309 ALA A N 1
ATOM 2377 C CA . ALA A 1 309 ? -9.698 -21.106 -25.766 1.00 48.25 309 ALA A CA 1
ATOM 2378 C C . ALA A 1 309 ? -9.282 -21.804 -27.077 1.00 48.25 309 ALA A C 1
ATOM 2380 O O . ALA A 1 309 ? -8.087 -21.922 -27.365 1.00 48.25 309 ALA A O 1
ATOM 2381 N N . PRO A 1 310 ? -10.233 -22.255 -27.918 1.00 45.16 310 PRO A N 1
ATOM 2382 C CA . PRO A 1 310 ? -9.928 -22.808 -29.230 1.00 45.16 310 PRO A CA 1
ATOM 2383 C C . PRO A 1 310 ? -9.742 -21.674 -30.253 1.00 45.16 310 PRO A C 1
ATOM 2385 O O . PRO A 1 310 ? -10.552 -21.549 -31.162 1.00 45.16 310 PRO A O 1
ATOM 2388 N N . ALA A 1 311 ? -8.728 -20.817 -30.068 1.00 50.69 311 A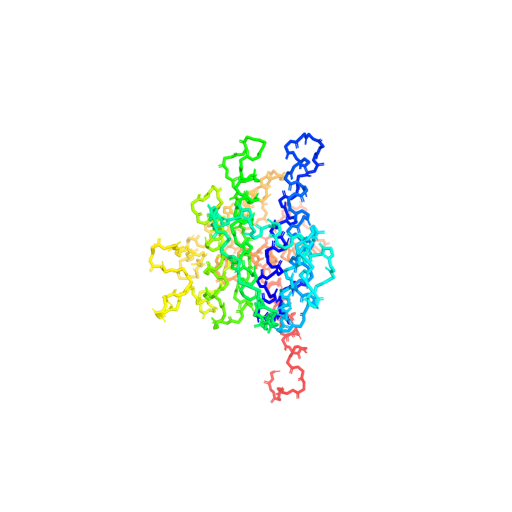LA A N 1
ATOM 2389 C CA . ALA A 1 311 ? -8.053 -20.011 -31.105 1.00 50.69 311 ALA A CA 1
ATOM 2390 C C . ALA A 1 311 ? -7.223 -18.877 -30.470 1.00 50.69 311 ALA A C 1
ATOM 2392 O O . ALA A 1 311 ? -7.755 -17.815 -30.145 1.00 50.69 311 ALA A O 1
ATOM 2393 N N . LEU A 1 312 ? -5.908 -19.098 -30.357 1.00 39.09 312 LEU A N 1
ATOM 2394 C CA . LEU A 1 312 ? -4.868 -18.061 -30.307 1.00 39.09 312 LEU A CA 1
ATOM 2395 C C . LEU A 1 312 ? -3.687 -18.466 -31.191 1.00 39.09 312 LEU A C 1
ATOM 2397 O O . LEU A 1 312 ? -2.970 -19.431 -30.825 1.00 39.09 312 LEU A O 1
#